Protein AF-A0A183GJ42-F1 (afdb_monomer_lite)

Sequence (230 aa):
MIECEDFDLSPQVYLAIMHSLSIIAIPLNVLAVYCIVYKSTRQMGEYKWYLLCYQLTSTLFDFVYMALTLPVIFFPIPMGYPAAWIAQWLSIGSRISVVLVVPLFASLSATILNLFIYRCHLITPPHHILKLSKHGHIYICVTTVVVFFTGASIGILNIATDQEEAKRWVLESILKNKACATFHKNSASLQGALKKVWKEIEEDPLRAAVDAFPERLKACIRVKGGHFEN

Secondary structure (DSSP, 8-state):
--------SS-HHHHHHHHHHHHHHHHHHHHHHHHHHHS--GGGTTHHHHHHHHHHHHHHHHHIIIIII-B---SSS----B--GGGGTS---HHHHHHHHHHHHHHHHHHHHHHHHHHHHHHS-TTSTT---TTHHHHHHHHHHHHHHHHHHHHHHHHHHHHHHHHHHHHHHHHHHHHHHS--SSHHHHHHHHHHHHHHHHHSHHHHHHHHHHHHHHHHHHHHTT----

InterPro domains:
  IPR019422 7TM GPCR, serpentine receptor class h (Srh) [PF10318] (10-174)
  IPR036397 Ribonuclease H superfamily [G3DSA:3.30.420.10] (170-229)

Radius of gyration: 25.97 Å; chains: 1; bounding box: 61×40×76 Å

Organism: Heligmosomoides polygyrus (NCBI:txid6339)

Structure (mmCIF, N/CA/C/O backbone):
data_AF-A0A183GJ42-F1
#
_entry.id   AF-A0A183GJ42-F1
#
loop_
_atom_site.group_PDB
_atom_site.id
_atom_site.type_symbol
_atom_site.label_atom_id
_atom_site.label_alt_id
_atom_site.label_comp_id
_atom_site.label_asym_id
_atom_site.label_entity_id
_atom_site.label_seq_id
_atom_site.pdbx_PDB_ins_code
_atom_site.Cartn_x
_atom_site.Cartn_y
_atom_site.Cartn_z
_atom_site.occupancy
_atom_site.B_iso_or_equiv
_atom_site.auth_seq_id
_atom_site.auth_comp_id
_atom_site.auth_asym_id
_atom_site.auth_atom_id
_atom_site.pdbx_PDB_model_num
ATOM 1 N N . MET A 1 1 ? 41.738 -3.641 0.080 1.00 35.50 1 MET A N 1
ATOM 2 C CA . MET A 1 1 ? 40.993 -4.485 -0.871 1.00 35.50 1 MET A CA 1
ATOM 3 C C . MET A 1 1 ? 39.604 -4.616 -0.284 1.00 35.50 1 MET A C 1
ATOM 5 O O . MET A 1 1 ? 39.467 -5.259 0.744 1.00 35.50 1 MET A O 1
ATOM 9 N N . ILE A 1 2 ? 38.645 -3.851 -0.800 1.00 36.34 2 ILE A N 1
ATOM 10 C CA . ILE A 1 2 ? 37.242 -3.998 -0.405 1.00 36.34 2 ILE A CA 1
ATOM 11 C C . ILE A 1 2 ? 36.773 -5.226 -1.180 1.00 36.34 2 ILE A C 1
ATOM 13 O O . ILE A 1 2 ? 36.866 -5.218 -2.406 1.00 36.34 2 ILE A O 1
ATOM 17 N N . GLU A 1 3 ? 36.409 -6.303 -0.488 1.00 34.50 3 GLU A N 1
ATOM 18 C CA . GLU A 1 3 ? 35.769 -7.449 -1.133 1.00 34.50 3 GLU A CA 1
ATOM 19 C C . GLU A 1 3 ? 34.505 -6.939 -1.827 1.00 34.50 3 GLU A C 1
ATOM 21 O O . GLU A 1 3 ? 33.592 -6.425 -1.183 1.00 34.50 3 GLU A O 1
ATOM 26 N N . CYS A 1 4 ? 34.481 -7.011 -3.159 1.00 43.12 4 CYS A N 1
ATOM 27 C CA . CYS A 1 4 ? 33.240 -6.881 -3.902 1.00 43.12 4 CYS A CA 1
ATOM 28 C C . CYS A 1 4 ? 32.438 -8.147 -3.619 1.00 43.12 4 CYS A C 1
ATOM 30 O O . CYS A 1 4 ? 32.661 -9.176 -4.250 1.00 43.12 4 CYS A O 1
ATOM 32 N N . GLU A 1 5 ? 31.561 -8.072 -2.625 1.00 48.94 5 GLU A N 1
ATOM 33 C CA . GLU A 1 5 ? 30.531 -9.075 -2.393 1.00 48.94 5 GLU A CA 1
ATOM 34 C C . GLU A 1 5 ? 29.695 -9.162 -3.680 1.00 48.94 5 GLU A C 1
ATOM 36 O O . GLU A 1 5 ? 29.156 -8.152 -4.147 1.00 48.94 5 GLU A O 1
ATOM 41 N N . ASP A 1 6 ? 29.690 -10.331 -4.328 1.00 50.62 6 ASP A N 1
ATOM 42 C CA . ASP A 1 6 ? 28.950 -10.541 -5.570 1.00 50.62 6 ASP A CA 1
ATOM 43 C C . ASP A 1 6 ? 27.484 -10.150 -5.344 1.00 50.62 6 ASP A C 1
ATOM 45 O O . ASP A 1 6 ? 26.828 -10.629 -4.420 1.00 50.62 6 ASP A O 1
ATOM 49 N N . PHE A 1 7 ? 26.978 -9.239 -6.180 1.00 50.97 7 PHE A N 1
ATOM 50 C CA . PHE A 1 7 ? 25.607 -8.748 -6.095 1.00 50.97 7 PHE A CA 1
ATOM 51 C C . PHE A 1 7 ? 24.641 -9.893 -6.411 1.00 50.97 7 PHE A C 1
ATOM 53 O O . PHE A 1 7 ? 24.357 -10.185 -7.577 1.00 50.97 7 PHE A O 1
ATOM 60 N N . ASP A 1 8 ? 24.176 -10.571 -5.363 1.00 54.69 8 ASP A N 1
ATOM 61 C CA . ASP A 1 8 ? 23.252 -11.689 -5.473 1.00 54.69 8 ASP A CA 1
ATOM 62 C C . ASP A 1 8 ? 21.882 -11.164 -5.923 1.00 54.69 8 ASP A C 1
ATOM 64 O O . ASP A 1 8 ? 21.095 -10.606 -5.155 1.00 54.69 8 ASP A O 1
ATOM 68 N N . LEU A 1 9 ? 21.620 -11.308 -7.222 1.00 54.72 9 LEU A N 1
ATOM 69 C CA . LEU A 1 9 ? 20.395 -10.866 -7.891 1.00 54.72 9 LEU A CA 1
ATOM 70 C C . LEU A 1 9 ? 19.149 -11.608 -7.359 1.00 54.72 9 LEU A C 1
ATOM 72 O O . LEU A 1 9 ? 18.013 -11.164 -7.558 1.00 54.72 9 LEU A O 1
ATOM 76 N N . SER A 1 10 ? 19.365 -12.729 -6.665 1.00 60.69 10 SER A N 1
ATOM 77 C CA . SER A 1 10 ? 18.347 -13.590 -6.072 1.00 60.69 10 SER A CA 1
ATOM 78 C C . SER A 1 10 ? 18.766 -14.020 -4.661 1.00 60.69 10 SER A C 1
ATOM 80 O O . SER A 1 10 ? 19.168 -15.170 -4.485 1.00 60.69 10 SER A O 1
ATOM 82 N N . PRO A 1 11 ? 18.652 -13.149 -3.639 1.00 69.75 11 PRO A N 1
ATOM 83 C CA . PRO A 1 11 ? 19.071 -13.487 -2.284 1.00 69.75 11 PRO A CA 1
ATOM 84 C C . PRO A 1 11 ? 18.166 -14.593 -1.722 1.00 69.75 11 PRO A C 1
ATOM 86 O O . PRO A 1 11 ? 17.096 -14.337 -1.160 1.00 69.75 11 PRO A O 1
ATOM 89 N N . GLN A 1 12 ? 18.581 -15.851 -1.899 1.00 72.56 12 GLN A N 1
ATOM 90 C CA . GLN A 1 12 ? 17.753 -17.033 -1.625 1.00 72.56 12 GLN A CA 1
ATOM 91 C C . GLN A 1 12 ? 17.333 -17.096 -0.156 1.00 72.56 12 GLN A C 1
ATOM 93 O O . GLN A 1 12 ? 16.197 -17.448 0.156 1.00 72.56 12 GLN A O 1
ATOM 98 N N . VAL A 1 13 ? 18.229 -16.690 0.745 1.00 78.00 13 VAL A N 1
ATOM 99 C CA . VAL A 1 13 ? 17.971 -16.626 2.188 1.00 78.00 13 VAL A CA 1
ATOM 100 C C . VAL A 1 13 ? 16.886 -15.595 2.508 1.00 78.00 13 VAL A C 1
ATOM 102 O O . VAL A 1 13 ? 15.963 -15.893 3.262 1.00 78.00 13 VAL A O 1
ATOM 105 N N . TYR A 1 14 ? 16.949 -14.404 1.906 1.00 76.50 14 TYR A N 1
ATOM 106 C CA . TYR A 1 14 ? 15.948 -13.353 2.107 1.00 76.50 14 TYR A CA 1
ATOM 107 C C . TYR A 1 14 ? 14.568 -13.797 1.617 1.00 76.50 14 TYR A C 1
ATOM 109 O O . TYR A 1 14 ? 13.582 -13.687 2.348 1.00 76.50 14 TYR A O 1
ATOM 117 N N . LEU A 1 15 ? 14.510 -14.354 0.405 1.00 75.25 15 LEU A N 1
ATOM 118 C CA . LEU A 1 15 ? 13.271 -14.868 -0.176 1.00 75.25 15 LEU A CA 1
ATOM 119 C C . LEU A 1 15 ? 12.689 -15.990 0.693 1.00 75.25 15 LEU A C 1
ATOM 121 O O . LEU A 1 15 ? 11.509 -15.949 1.038 1.00 75.25 15 LEU A O 1
ATOM 125 N N . ALA A 1 16 ? 13.513 -16.949 1.123 1.00 80.69 16 ALA A N 1
ATOM 126 C CA . ALA A 1 16 ? 13.078 -18.046 1.985 1.00 80.69 16 ALA A CA 1
ATOM 127 C C . ALA A 1 16 ? 12.503 -17.552 3.323 1.00 80.69 16 ALA A C 1
ATOM 129 O O . ALA A 1 16 ? 11.452 -18.034 3.757 1.00 80.69 16 ALA A O 1
ATOM 130 N N . ILE A 1 17 ? 13.147 -16.568 3.961 1.00 81.69 17 ILE A N 1
ATOM 131 C CA . ILE A 1 17 ? 12.665 -15.967 5.213 1.00 81.69 17 ILE A CA 1
ATOM 132 C C . ILE A 1 17 ? 11.329 -15.255 4.988 1.00 81.69 17 ILE A C 1
ATOM 134 O O . ILE A 1 17 ? 10.371 -15.518 5.716 1.00 81.69 17 ILE A O 1
ATOM 138 N N . MET A 1 18 ? 11.231 -14.399 3.968 1.00 79.06 18 MET A N 1
ATOM 139 C CA . MET A 1 18 ? 10.005 -13.647 3.683 1.00 79.06 18 MET A CA 1
ATOM 140 C C . MET A 1 18 ? 8.827 -14.563 3.336 1.00 79.06 18 MET A C 1
ATOM 142 O O . MET A 1 18 ? 7.718 -14.367 3.838 1.00 79.06 18 MET A O 1
ATOM 146 N N . HIS A 1 19 ? 9.060 -15.618 2.552 1.00 78.06 19 HIS A N 1
ATOM 147 C CA . HIS A 1 19 ? 8.033 -16.617 2.256 1.00 78.06 19 HIS A CA 1
ATOM 148 C C . HIS A 1 19 ? 7.592 -17.383 3.508 1.00 78.06 19 HIS A C 1
ATOM 150 O O . HIS A 1 19 ? 6.393 -17.561 3.726 1.00 78.06 19 HIS A O 1
ATOM 156 N N . SER A 1 20 ? 8.534 -17.784 4.363 1.00 84.00 20 SER A N 1
ATOM 157 C CA . SER A 1 20 ? 8.225 -18.487 5.615 1.00 84.00 20 SER A CA 1
ATOM 158 C C . SER A 1 20 ? 7.385 -17.619 6.556 1.00 84.00 20 SER A C 1
ATOM 160 O O . SER A 1 20 ? 6.380 -18.079 7.102 1.00 84.00 20 SER A O 1
ATOM 162 N N . LEU A 1 21 ? 7.753 -16.342 6.697 1.00 82.38 21 LEU A N 1
ATOM 163 C CA . LEU A 1 21 ? 7.002 -15.367 7.489 1.00 82.38 21 LEU A CA 1
ATOM 164 C C . LEU A 1 21 ? 5.592 -15.152 6.934 1.00 82.38 21 LEU A C 1
ATOM 166 O O . LEU A 1 21 ? 4.639 -15.112 7.709 1.00 82.38 21 LEU A O 1
ATOM 170 N N . SER A 1 22 ? 5.437 -15.081 5.611 1.00 81.75 22 SER A N 1
ATOM 171 C CA . SER A 1 22 ? 4.127 -14.943 4.968 1.00 81.75 22 SER A CA 1
ATOM 172 C C . SER A 1 22 ? 3.210 -16.142 5.248 1.00 81.75 22 SER A C 1
ATOM 174 O O . SER A 1 22 ? 2.046 -15.947 5.603 1.00 81.75 22 SER A O 1
ATOM 176 N N . ILE A 1 23 ? 3.731 -17.375 5.185 1.00 83.88 23 ILE A N 1
ATOM 177 C CA . ILE A 1 23 ? 2.960 -18.593 5.496 1.00 83.88 23 ILE A CA 1
ATOM 178 C C . ILE A 1 23 ? 2.481 -18.586 6.953 1.00 83.88 23 ILE A C 1
ATOM 180 O O . ILE A 1 23 ? 1.330 -18.926 7.220 1.00 83.88 23 ILE A O 1
ATOM 184 N N . ILE A 1 24 ? 3.338 -18.172 7.891 1.00 88.06 24 ILE A N 1
ATOM 185 C CA . ILE A 1 24 ? 3.003 -18.091 9.324 1.00 88.06 24 ILE A CA 1
ATOM 186 C C . ILE A 1 24 ? 2.033 -16.935 9.612 1.00 88.06 24 ILE A C 1
ATOM 188 O O . ILE A 1 24 ? 1.174 -17.050 10.488 1.00 88.06 24 ILE A O 1
ATOM 192 N N . ALA A 1 25 ? 2.128 -15.830 8.872 1.00 85.81 25 ALA A N 1
ATOM 193 C CA . ALA A 1 25 ? 1.269 -14.668 9.066 1.00 85.81 25 ALA A CA 1
ATOM 194 C C . ALA A 1 25 ? -0.207 -14.976 8.776 1.00 85.81 25 ALA A C 1
ATOM 196 O O . ALA A 1 25 ? -1.075 -14.470 9.482 1.00 85.81 25 ALA A O 1
ATOM 197 N N . ILE A 1 26 ? -0.514 -15.834 7.796 1.00 85.88 26 ILE A N 1
ATOM 198 C CA . ILE A 1 26 ? -1.894 -16.189 7.417 1.00 85.88 26 ILE A CA 1
ATOM 199 C C . ILE A 1 26 ? -2.716 -16.731 8.605 1.00 85.88 26 ILE A C 1
ATOM 201 O O . ILE A 1 26 ? -3.739 -16.121 8.931 1.00 85.88 26 ILE A O 1
ATOM 205 N N . PRO A 1 27 ? -2.325 -17.826 9.289 1.00 90.19 27 PRO A N 1
ATOM 206 C CA . PRO A 1 27 ? -3.100 -18.353 10.410 1.00 90.19 27 PRO A CA 1
ATOM 207 C C . PRO A 1 27 ? -3.175 -17.370 11.583 1.00 90.19 27 PRO A C 1
ATOM 209 O O . PRO A 1 27 ? -4.223 -17.281 12.223 1.00 90.19 27 PRO A O 1
ATOM 212 N N . LEU A 1 28 ? -2.116 -16.593 11.844 1.00 90.12 28 LEU A N 1
ATOM 213 C CA . LEU A 1 28 ? -2.120 -15.569 12.894 1.00 90.12 28 LEU A CA 1
ATOM 214 C C . LEU A 1 28 ? -3.118 -14.447 12.591 1.00 90.12 28 LEU A C 1
ATOM 216 O O . LEU A 1 28 ? -3.894 -14.054 13.461 1.00 90.12 28 LEU A O 1
ATOM 220 N N . ASN A 1 29 ? -3.143 -13.979 11.348 1.00 90.62 29 ASN A N 1
ATOM 221 C CA . ASN A 1 29 ? -4.048 -12.943 10.875 1.00 90.62 29 ASN A CA 1
ATOM 222 C C . ASN A 1 29 ? -5.511 -13.406 10.900 1.00 90.62 29 ASN A C 1
ATOM 224 O O . ASN A 1 29 ? -6.383 -12.667 11.361 1.00 90.62 29 ASN A O 1
ATOM 228 N N . VAL A 1 30 ? -5.782 -14.651 10.495 1.00 90.25 30 VAL A N 1
ATOM 229 C CA . VAL A 1 30 ? -7.119 -15.258 10.604 1.00 90.25 30 VAL A CA 1
ATOM 230 C C . VAL A 1 30 ? -7.541 -15.396 12.068 1.00 90.25 30 VAL A C 1
ATOM 232 O O . VAL A 1 30 ? -8.669 -15.044 12.417 1.00 90.25 30 VAL A O 1
ATOM 235 N N . LEU A 1 31 ? -6.639 -15.846 12.946 1.00 91.75 31 LEU A N 1
ATOM 236 C CA . LEU A 1 31 ? -6.904 -15.955 14.380 1.00 91.75 31 LEU A CA 1
ATOM 237 C C . LEU A 1 31 ? -7.171 -14.585 15.013 1.00 91.75 31 LEU A C 1
ATOM 239 O O . LEU A 1 31 ? -8.072 -14.472 15.844 1.00 91.75 31 LEU A O 1
ATOM 243 N N . ALA A 1 32 ? -6.450 -13.539 14.604 1.00 89.81 32 ALA A N 1
ATOM 244 C CA . ALA A 1 32 ? -6.676 -12.174 15.068 1.00 89.81 32 ALA A CA 1
ATOM 245 C C . ALA A 1 32 ? -8.075 -11.678 14.674 1.00 89.81 32 ALA A C 1
ATOM 247 O O . ALA A 1 32 ? -8.828 -11.219 15.535 1.00 89.81 32 ALA A O 1
ATOM 248 N N . VAL A 1 33 ? -8.467 -11.847 13.406 1.00 90.94 33 VAL A N 1
ATOM 249 C CA . VAL A 1 33 ? -9.816 -11.495 12.930 1.00 90.94 33 VAL A CA 1
ATOM 250 C C . VAL A 1 33 ? -10.885 -12.291 13.684 1.00 90.94 33 VAL A C 1
ATOM 252 O O . VAL A 1 33 ? -11.855 -11.709 14.171 1.00 90.94 33 VAL A O 1
ATOM 255 N N . TYR A 1 34 ? -10.687 -13.599 13.863 1.00 90.81 34 TYR A N 1
ATOM 256 C CA . TYR A 1 34 ? -11.592 -14.449 14.638 1.00 90.81 34 TYR A CA 1
ATOM 257 C C . TYR A 1 34 ? -11.742 -13.963 16.088 1.00 90.81 34 TYR A C 1
ATOM 259 O O . TYR A 1 34 ? -12.862 -13.815 16.583 1.00 90.81 34 TYR A O 1
ATOM 267 N N . CYS A 1 35 ? -10.632 -13.649 16.762 1.00 88.94 35 CYS A N 1
ATOM 268 C CA . CYS A 1 35 ? -10.646 -13.119 18.125 1.00 88.94 35 CYS A CA 1
ATOM 269 C C . CYS A 1 35 ? -11.405 -11.788 18.213 1.00 88.94 35 CYS A C 1
ATOM 271 O O . CYS A 1 35 ? -12.181 -11.591 19.149 1.00 88.94 35 CYS A O 1
ATOM 273 N N . ILE A 1 36 ? -11.219 -10.892 17.239 1.00 89.62 36 ILE A N 1
ATOM 274 C CA . ILE A 1 36 ? -11.891 -9.586 17.208 1.00 89.62 36 ILE A CA 1
ATOM 275 C C . ILE A 1 36 ? -13.399 -9.740 16.970 1.00 89.62 36 ILE A C 1
ATOM 277 O O . ILE A 1 36 ? -14.186 -9.040 17.603 1.00 89.62 36 ILE A O 1
ATOM 281 N N . VAL A 1 37 ? -13.828 -10.646 16.091 1.00 87.31 37 VAL A N 1
ATOM 282 C CA . VAL A 1 37 ? -15.257 -10.803 15.772 1.00 87.31 37 VAL A CA 1
ATOM 283 C C . VAL A 1 37 ? -16.002 -11.561 16.872 1.00 87.31 37 VAL A C 1
ATOM 285 O O . VAL A 1 37 ? -17.059 -11.112 17.313 1.00 87.31 37 VAL A O 1
ATOM 288 N N . TYR A 1 38 ? -15.455 -12.686 17.336 1.00 84.44 38 TYR A N 1
ATOM 289 C CA . TYR A 1 38 ? -16.187 -13.624 18.194 1.00 84.44 38 TYR A CA 1
ATOM 290 C C . TYR A 1 38 ? -15.874 -13.488 19.686 1.00 84.44 38 TYR A C 1
ATOM 292 O O . TYR A 1 38 ? -16.731 -13.785 20.515 1.00 84.44 38 TYR A O 1
ATOM 300 N N . LYS A 1 39 ? -14.665 -13.041 20.053 1.00 86.19 39 LYS A N 1
ATOM 301 C CA . LYS A 1 39 ? -14.222 -12.959 21.458 1.00 86.19 39 LYS A CA 1
ATOM 302 C C . LYS A 1 39 ? -14.179 -11.526 22.002 1.00 86.19 39 LYS A C 1
ATOM 304 O O . LYS A 1 39 ? -13.940 -11.335 23.194 1.00 86.19 39 LYS A O 1
ATOM 309 N N . SER A 1 40 ? -14.417 -10.517 21.161 1.00 81.06 40 SER A N 1
ATOM 310 C CA . SER A 1 40 ? -14.395 -9.115 21.585 1.00 81.06 40 SER A CA 1
ATOM 311 C C . SER A 1 40 ? -15.489 -8.818 22.610 1.00 81.06 40 SER A C 1
ATOM 313 O O . SER A 1 40 ? -16.665 -9.138 22.428 1.00 81.06 40 SER A O 1
ATOM 315 N N . THR A 1 41 ? -15.083 -8.221 23.730 1.00 74.00 41 THR A N 1
ATOM 316 C CA . THR A 1 41 ? -15.963 -7.940 24.861 1.00 74.00 41 THR A CA 1
ATOM 317 C C . THR A 1 41 ? -16.934 -6.805 24.542 1.00 74.00 41 THR A C 1
ATOM 319 O O . THR A 1 41 ? -16.616 -5.837 23.851 1.00 74.00 41 THR A O 1
ATOM 322 N N . ARG A 1 42 ? -18.137 -6.875 25.124 1.00 59.94 42 ARG A N 1
ATOM 323 C CA . ARG A 1 42 ? -19.199 -5.865 24.960 1.00 59.94 42 ARG A CA 1
ATOM 324 C C . ARG A 1 42 ? -18.777 -4.449 25.403 1.00 59.94 42 ARG A C 1
ATOM 326 O O . ARG A 1 42 ? -19.361 -3.478 24.937 1.00 59.94 42 ARG A O 1
ATOM 333 N N . GLN A 1 43 ? -17.743 -4.327 26.243 1.00 66.94 43 GLN A N 1
ATOM 334 C CA . GLN A 1 43 ? -17.147 -3.049 26.654 1.00 66.94 43 GLN A CA 1
ATOM 335 C C . GLN A 1 43 ? -16.430 -2.297 25.521 1.00 66.94 43 GLN A C 1
ATOM 337 O O . GLN A 1 43 ? -16.275 -1.084 25.627 1.00 66.94 43 GLN A O 1
ATOM 342 N N . MET A 1 44 ? -16.018 -2.965 24.435 1.00 68.50 44 MET A N 1
ATOM 343 C CA . MET A 1 44 ? -15.345 -2.286 23.320 1.00 68.50 44 MET A CA 1
ATOM 344 C C . MET A 1 44 ? -16.286 -1.474 22.415 1.00 68.50 44 MET A C 1
ATOM 346 O O . MET A 1 44 ? -15.790 -0.681 21.624 1.00 68.50 44 MET A O 1
ATOM 350 N N . GLY A 1 45 ? -17.615 -1.605 22.523 1.00 80.25 45 GLY A N 1
ATOM 351 C CA . GLY A 1 45 ? -18.567 -0.748 21.795 1.00 80.25 45 GLY A CA 1
ATOM 352 C C . GLY A 1 45 ? -18.243 -0.584 20.300 1.00 80.25 45 GLY A C 1
ATOM 353 O O . GLY A 1 45 ? -18.071 -1.578 19.594 1.00 80.25 45 GLY A O 1
ATOM 354 N N . GLU A 1 46 ? -18.127 0.667 19.839 1.00 80.62 46 GLU A N 1
ATOM 355 C CA . GLU A 1 46 ? -17.766 1.032 18.456 1.00 80.62 46 GLU A CA 1
ATOM 356 C C . GLU A 1 46 ? -16.264 0.847 18.138 1.00 80.62 46 GLU A C 1
ATOM 358 O O . GLU A 1 46 ? -15.894 0.681 16.977 1.00 80.62 46 GLU A O 1
ATOM 363 N N . TYR A 1 47 ? -15.381 0.797 19.145 1.00 84.00 47 TYR A N 1
ATOM 364 C CA . TYR A 1 47 ? -13.927 0.626 18.962 1.00 84.00 47 TYR A CA 1
ATOM 365 C C . TYR A 1 47 ? -13.569 -0.676 18.237 1.00 84.00 47 TYR A C 1
ATOM 367 O O . TYR A 1 47 ? -12.602 -0.725 17.476 1.00 84.00 47 TYR A O 1
ATOM 375 N N . LYS A 1 48 ? -14.355 -1.741 18.447 1.00 87.31 48 LYS A N 1
ATOM 376 C CA . LYS A 1 48 ? -14.108 -3.049 17.820 1.00 87.31 48 LYS A CA 1
ATOM 377 C C . LYS A 1 48 ? -14.153 -2.979 16.291 1.00 87.31 48 LYS A C 1
ATOM 379 O O . LYS A 1 48 ? -13.414 -3.709 15.642 1.00 87.31 48 LYS A O 1
ATOM 384 N N . TRP A 1 49 ? -14.981 -2.098 15.724 1.00 87.00 49 TRP A N 1
ATOM 385 C CA . TRP A 1 49 ? -15.097 -1.927 14.276 1.00 87.00 49 TRP A CA 1
ATOM 386 C C . TRP A 1 49 ? -13.870 -1.223 13.706 1.00 87.00 49 TRP A C 1
ATOM 388 O O . TRP A 1 49 ? -13.348 -1.654 12.685 1.00 87.00 49 TRP A O 1
ATOM 398 N N . TYR A 1 50 ? -13.336 -0.222 14.411 1.00 88.81 50 TYR A N 1
ATOM 399 C CA . TYR A 1 50 ? -12.060 0.405 14.056 1.00 88.81 50 TYR A CA 1
ATOM 400 C C . TYR A 1 50 ? -10.897 -0.589 14.122 1.00 88.81 50 TYR A C 1
ATOM 402 O O . TYR A 1 50 ? -10.073 -0.634 13.209 1.00 88.81 50 TYR A O 1
ATOM 410 N N . LEU A 1 51 ? -10.862 -1.422 15.166 1.00 90.38 51 LEU A N 1
ATOM 411 C CA . LEU A 1 51 ? -9.853 -2.469 15.319 1.00 90.38 51 LEU A CA 1
ATOM 412 C C . LEU A 1 51 ? -9.960 -3.539 14.220 1.00 90.38 51 LEU A C 1
ATOM 414 O O . LEU A 1 51 ? -8.942 -3.978 13.692 1.00 90.38 51 LEU A O 1
ATOM 418 N N . LEU A 1 52 ? -11.183 -3.925 13.843 1.00 91.44 52 LEU A N 1
ATOM 419 C CA . LEU A 1 52 ? -11.433 -4.868 12.755 1.00 91.44 52 LEU A CA 1
ATOM 420 C C . LEU A 1 52 ? -11.023 -4.285 11.397 1.00 91.44 52 LEU A C 1
ATOM 422 O O . LEU A 1 52 ? -10.340 -4.965 10.639 1.00 91.44 52 LEU A O 1
ATOM 426 N N . CYS A 1 53 ? -11.388 -3.034 11.099 1.00 90.88 53 CYS A N 1
ATOM 427 C CA . CYS A 1 53 ? -10.988 -2.353 9.865 1.00 90.88 53 CYS A CA 1
ATOM 428 C C . CYS A 1 53 ? -9.465 -2.240 9.743 1.00 90.88 53 CYS A C 1
ATOM 430 O O . CYS A 1 53 ? -8.923 -2.500 8.670 1.00 90.88 53 CYS A O 1
ATOM 432 N N . TYR A 1 54 ? -8.775 -1.899 10.837 1.00 93.44 54 TYR A N 1
ATOM 433 C CA . TYR A 1 54 ? -7.314 -1.921 10.892 1.00 93.44 54 TYR A CA 1
ATOM 434 C C . TYR A 1 54 ? -6.769 -3.319 10.586 1.00 93.44 54 TYR A C 1
ATOM 436 O O . TYR A 1 54 ? -5.941 -3.459 9.688 1.00 93.44 54 TYR A O 1
ATOM 444 N N . GLN A 1 55 ? -7.270 -4.355 11.271 1.00 93.94 55 GLN A N 1
ATOM 445 C CA . GLN A 1 55 ? -6.790 -5.720 11.070 1.00 93.94 55 GLN A CA 1
ATOM 446 C C . GLN A 1 55 ? -6.997 -6.158 9.617 1.00 93.94 55 GLN A C 1
ATOM 448 O O . GLN A 1 55 ? -6.045 -6.592 8.985 1.00 93.94 55 GLN A O 1
ATOM 453 N N . LEU A 1 56 ? -8.191 -5.974 9.048 1.00 92.62 56 LEU A N 1
ATOM 454 C CA . LEU A 1 56 ? -8.478 -6.326 7.652 1.00 92.62 56 LEU A CA 1
ATOM 455 C C . LEU A 1 56 ? -7.561 -5.583 6.669 1.00 92.62 56 LEU A C 1
ATOM 457 O O . LEU A 1 56 ? -6.999 -6.202 5.766 1.00 92.62 56 LEU A O 1
ATOM 461 N N . THR A 1 57 ? -7.354 -4.282 6.878 1.00 93.06 57 THR A N 1
ATOM 462 C CA . THR A 1 57 ? -6.467 -3.464 6.035 1.00 93.06 57 THR A CA 1
ATOM 463 C C . THR A 1 57 ? -5.011 -3.925 6.141 1.00 93.06 57 THR A C 1
ATOM 465 O O . THR A 1 57 ? -4.345 -4.064 5.118 1.00 93.06 57 THR A O 1
ATOM 468 N N . SER A 1 58 ? -4.535 -4.246 7.349 1.00 92.12 58 SER A N 1
ATOM 469 C CA . SER A 1 58 ? -3.200 -4.812 7.580 1.00 92.12 58 SER A CA 1
ATOM 470 C C . SER A 1 58 ? -3.038 -6.161 6.889 1.00 92.12 58 SER A C 1
ATOM 472 O O . SER A 1 58 ? -2.066 -6.362 6.173 1.00 92.12 58 SER A O 1
ATOM 474 N N . THR A 1 59 ? -4.019 -7.060 7.018 1.00 91.19 59 THR A N 1
ATOM 475 C CA . THR A 1 59 ? -3.953 -8.377 6.365 1.00 91.19 59 THR A CA 1
ATOM 476 C C . THR A 1 59 ? -3.940 -8.275 4.844 1.00 91.19 59 THR A C 1
ATOM 478 O O . THR A 1 59 ? -3.237 -9.038 4.183 1.00 91.19 59 THR A O 1
ATOM 481 N N . LEU A 1 60 ? -4.690 -7.320 4.283 1.00 90.19 60 LEU A N 1
ATOM 482 C CA . LEU A 1 60 ? -4.713 -7.065 2.848 1.00 90.19 60 LEU A CA 1
ATOM 483 C C . LEU A 1 60 ? -3.376 -6.487 2.373 1.00 90.19 60 LEU A C 1
ATOM 485 O O . LEU A 1 60 ? -2.858 -6.925 1.347 1.00 90.19 60 LEU A O 1
ATOM 489 N N . PHE A 1 61 ? -2.809 -5.538 3.122 1.00 90.31 61 PHE A N 1
ATOM 490 C CA . PHE A 1 61 ? -1.490 -4.986 2.836 1.00 90.31 61 PHE A CA 1
ATOM 491 C C . PHE A 1 61 ? -0.414 -6.075 2.875 1.00 90.31 61 PHE A C 1
ATOM 493 O O . PHE A 1 61 ? 0.309 -6.226 1.895 1.00 90.31 61 PHE A O 1
ATOM 500 N N . ASP A 1 62 ? -0.360 -6.882 3.937 1.00 86.62 62 ASP A N 1
ATOM 501 C CA . ASP A 1 62 ? 0.611 -7.973 4.075 1.00 86.62 62 ASP A CA 1
ATOM 502 C C . ASP A 1 62 ? 0.491 -8.978 2.925 1.00 86.62 62 ASP A C 1
ATOM 504 O O . ASP A 1 62 ? 1.499 -9.386 2.347 1.00 86.62 62 ASP A O 1
ATOM 508 N N . PHE A 1 63 ? -0.739 -9.337 2.538 1.00 83.25 63 PHE A N 1
ATOM 509 C CA . PHE A 1 63 ? -0.984 -10.224 1.404 1.00 83.25 63 PHE A CA 1
ATOM 510 C C . PHE A 1 63 ? -0.477 -9.623 0.088 1.00 83.25 63 PHE A C 1
ATOM 512 O O . PHE A 1 63 ? 0.275 -10.271 -0.634 1.00 83.25 63 PHE A O 1
ATOM 519 N N . VAL A 1 64 ? -0.829 -8.377 -0.234 1.00 83.12 64 VAL A N 1
ATOM 520 C CA . VAL A 1 64 ? -0.392 -7.737 -1.488 1.00 83.12 64 VAL A CA 1
ATOM 521 C C . VAL A 1 64 ? 1.121 -7.492 -1.497 1.00 83.12 64 VAL A C 1
ATOM 523 O O . VAL A 1 64 ? 1.784 -7.667 -2.524 1.00 83.12 64 VAL A O 1
ATOM 526 N N . TYR A 1 65 ? 1.695 -7.128 -0.355 1.00 79.88 65 TYR A N 1
ATOM 527 C CA . TYR A 1 65 ? 3.112 -6.819 -0.232 1.00 79.88 65 TYR A CA 1
ATOM 528 C C . TYR A 1 65 ? 3.979 -8.085 -0.294 1.00 79.88 65 TYR A C 1
ATOM 530 O O . TYR A 1 65 ? 4.966 -8.098 -1.026 1.00 79.88 65 TYR A O 1
ATOM 538 N N . MET A 1 66 ? 3.590 -9.173 0.380 1.00 78.00 66 MET A N 1
ATOM 539 C CA . MET A 1 66 ? 4.357 -10.429 0.408 1.00 78.00 66 MET A CA 1
ATOM 540 C C . MET A 1 66 ? 4.018 -11.393 -0.737 1.00 78.00 66 MET A C 1
ATOM 542 O O . MET A 1 66 ? 4.919 -12.038 -1.268 1.00 78.00 66 MET A O 1
ATOM 546 N N . ALA A 1 67 ? 2.747 -11.506 -1.136 1.00 70.94 67 ALA A N 1
ATOM 547 C CA . ALA A 1 67 ? 2.317 -12.493 -2.132 1.00 70.94 67 ALA A CA 1
ATOM 548 C C . ALA A 1 67 ? 2.328 -11.967 -3.573 1.00 70.94 67 ALA A C 1
ATOM 550 O O . ALA A 1 67 ? 2.461 -12.777 -4.488 1.00 70.94 67 ALA A O 1
ATOM 551 N N . LEU A 1 68 ? 2.181 -10.650 -3.790 1.00 69.62 68 LEU A N 1
ATOM 552 C CA . LEU A 1 68 ? 2.104 -10.062 -5.139 1.00 69.62 68 LEU A CA 1
ATOM 553 C C . LEU A 1 68 ? 3.315 -9.204 -5.506 1.00 69.62 68 LEU A C 1
ATOM 555 O O . LEU A 1 68 ? 3.755 -9.248 -6.653 1.00 69.62 68 LEU A O 1
ATOM 559 N N . THR A 1 69 ? 3.851 -8.426 -4.564 1.00 68.88 69 THR A N 1
ATOM 560 C CA . THR A 1 69 ? 4.886 -7.434 -4.895 1.00 68.88 69 THR A CA 1
ATOM 561 C C . THR A 1 69 ? 6.289 -7.852 -4.483 1.00 68.88 69 THR A C 1
ATOM 563 O O . THR A 1 69 ? 7.209 -7.494 -5.202 1.00 68.88 69 THR A O 1
ATOM 566 N N . LEU A 1 70 ? 6.454 -8.571 -3.365 1.00 70.25 70 LEU A N 1
ATOM 567 C CA . LEU A 1 70 ? 7.727 -8.981 -2.747 1.00 70.25 70 LEU A CA 1
ATOM 568 C C . LEU A 1 70 ? 8.925 -8.112 -3.185 1.00 70.25 70 LEU A C 1
ATOM 570 O O . LEU A 1 70 ? 9.794 -8.590 -3.919 1.00 70.25 70 LEU A O 1
ATOM 574 N N . PRO A 1 71 ? 8.934 -6.812 -2.832 1.00 65.75 71 PRO A N 1
ATOM 575 C CA . PRO A 1 71 ? 9.918 -5.895 -3.378 1.00 65.75 71 PRO A CA 1
ATOM 576 C C . PRO A 1 71 ? 11.269 -6.154 -2.715 1.00 65.75 71 PRO A C 1
ATOM 578 O O . PRO A 1 71 ? 11.470 -5.851 -1.539 1.00 65.75 71 PRO A O 1
ATOM 581 N N . VAL A 1 72 ? 12.212 -6.697 -3.479 1.00 63.06 72 VAL A N 1
ATOM 582 C CA . VAL A 1 72 ? 13.617 -6.753 -3.065 1.00 63.06 72 VAL A CA 1
ATOM 583 C C . VAL A 1 72 ? 14.197 -5.355 -3.252 1.00 63.06 72 VAL A C 1
ATOM 585 O O . VAL A 1 72 ? 14.390 -4.916 -4.380 1.00 63.06 72 VAL A O 1
ATOM 588 N N . ILE A 1 73 ? 14.405 -4.620 -2.159 1.00 62.25 73 ILE A N 1
ATOM 589 C CA . ILE A 1 73 ? 14.983 -3.274 -2.211 1.00 62.25 73 ILE A CA 1
ATOM 590 C C . ILE A 1 73 ? 16.500 -3.415 -2.296 1.00 62.25 73 ILE A C 1
ATOM 592 O O . ILE A 1 73 ? 17.145 -3.792 -1.318 1.00 62.25 73 ILE A O 1
ATOM 596 N N . PHE A 1 74 ? 17.072 -3.079 -3.447 1.00 57.16 74 PHE A N 1
ATOM 597 C CA . PHE A 1 74 ? 18.515 -2.912 -3.563 1.00 57.16 74 PHE A CA 1
ATOM 598 C C . PHE A 1 74 ? 18.909 -1.526 -3.029 1.00 57.16 74 PHE A C 1
ATOM 600 O O . PHE A 1 74 ? 18.265 -0.526 -3.320 1.00 57.16 74 PHE A O 1
ATOM 607 N N . PHE A 1 75 ? 19.942 -1.436 -2.196 1.00 45.88 75 PHE A N 1
ATOM 608 C CA . PHE A 1 75 ? 20.522 -0.148 -1.801 1.00 45.88 75 PHE A CA 1
ATOM 609 C C . PHE A 1 75 ? 21.694 0.152 -2.746 1.00 45.88 75 PHE A C 1
ATOM 611 O O . PHE A 1 75 ? 22.421 -0.786 -3.077 1.00 45.88 75 PHE A O 1
ATOM 618 N N . PRO A 1 76 ? 21.924 1.398 -3.208 1.00 48.94 76 PRO A N 1
ATOM 619 C CA . PRO A 1 76 ? 21.288 2.674 -2.843 1.00 48.94 76 PRO A CA 1
ATOM 620 C C . PRO A 1 76 ? 20.128 3.132 -3.751 1.00 48.94 76 PRO A C 1
ATOM 622 O O . PRO A 1 76 ? 19.567 4.203 -3.525 1.00 48.94 76 PRO A O 1
ATOM 625 N N . ILE A 1 77 ? 19.759 2.362 -4.778 1.00 49.69 77 ILE A N 1
ATOM 626 C CA . ILE A 1 77 ? 18.683 2.716 -5.717 1.00 49.69 77 ILE A CA 1
ATOM 627 C C . ILE A 1 77 ? 17.469 1.844 -5.394 1.00 49.69 77 ILE A C 1
ATOM 629 O O . ILE A 1 77 ? 17.591 0.642 -5.606 1.00 49.69 77 ILE A O 1
ATOM 633 N N . PRO A 1 78 ? 16.306 2.390 -4.969 1.00 51.47 78 PRO A N 1
ATOM 634 C CA . PRO A 1 78 ? 15.097 1.609 -4.697 1.00 51.47 78 PRO A CA 1
ATOM 635 C C . PRO A 1 78 ? 14.516 1.036 -6.002 1.00 51.47 78 PRO A C 1
ATOM 637 O O . PRO A 1 78 ? 13.500 1.483 -6.526 1.00 51.47 78 PRO A O 1
ATOM 640 N N . MET A 1 79 ? 15.204 0.047 -6.555 1.00 52.44 79 MET A N 1
ATOM 641 C CA . MET A 1 79 ? 14.795 -0.779 -7.669 1.00 52.44 79 MET A CA 1
ATOM 642 C C . MET A 1 79 ? 14.307 -2.078 -7.044 1.00 52.44 79 MET A C 1
ATOM 644 O O . MET A 1 79 ? 15.086 -2.794 -6.430 1.00 52.44 79 MET A O 1
ATOM 648 N N . GLY A 1 80 ? 13.010 -2.343 -7.147 1.00 58.22 80 GLY A N 1
ATOM 649 C CA . GLY A 1 80 ? 12.417 -3.616 -6.760 1.00 58.22 80 GLY A CA 1
ATOM 650 C C . GLY A 1 80 ? 11.841 -4.293 -7.988 1.00 58.22 80 GLY A C 1
ATOM 651 O O . GLY A 1 80 ? 11.193 -3.637 -8.807 1.00 58.22 80 GLY A O 1
ATOM 652 N N . TYR A 1 81 ? 12.064 -5.596 -8.123 1.00 57.03 81 TYR A N 1
ATOM 653 C CA . TYR A 1 81 ? 11.307 -6.414 -9.062 1.00 57.03 81 TYR A CA 1
ATOM 654 C C . TYR A 1 81 ? 10.279 -7.247 -8.292 1.00 57.03 81 TYR A C 1
ATOM 656 O O . TYR A 1 81 ? 10.556 -7.656 -7.162 1.00 57.03 81 TYR A O 1
ATOM 664 N N . PRO A 1 82 ? 9.090 -7.490 -8.872 1.00 62.00 82 PRO A N 1
ATOM 665 C CA . PRO A 1 82 ? 8.109 -8.356 -8.249 1.00 62.00 82 PRO A CA 1
ATOM 666 C C . PRO A 1 82 ? 8.587 -9.808 -8.297 1.00 62.00 82 PRO A C 1
ATOM 668 O O . PRO A 1 82 ? 8.476 -10.475 -9.322 1.00 62.00 82 PRO A O 1
ATOM 671 N N . ALA A 1 83 ? 9.125 -10.295 -7.179 1.00 60.03 83 ALA A N 1
ATOM 672 C CA . ALA A 1 83 ? 9.620 -11.666 -7.010 1.00 60.03 83 ALA A CA 1
ATOM 673 C C . ALA A 1 83 ? 8.536 -12.631 -6.484 1.00 60.03 83 ALA A C 1
ATOM 675 O O . ALA A 1 83 ? 8.825 -13.628 -5.827 1.00 60.03 83 ALA A O 1
ATOM 676 N N . ALA A 1 84 ? 7.264 -12.309 -6.706 1.00 62.31 84 ALA A N 1
ATOM 677 C CA . ALA A 1 84 ? 6.148 -13.053 -6.144 1.00 62.31 84 ALA A CA 1
ATOM 678 C C . ALA A 1 84 ? 6.046 -14.491 -6.680 1.00 62.31 84 ALA A C 1
ATOM 680 O O . ALA A 1 84 ? 6.223 -14.735 -7.870 1.00 62.31 84 ALA A O 1
ATOM 681 N N . TRP A 1 85 ? 5.605 -15.423 -5.826 1.00 55.94 85 TRP A N 1
ATOM 682 C CA . TRP A 1 85 ? 5.177 -16.779 -6.219 1.00 55.94 85 TRP A CA 1
ATOM 683 C C . TRP A 1 85 ? 4.178 -16.745 -7.389 1.00 55.94 85 TRP A C 1
ATOM 685 O O . TRP A 1 85 ? 4.239 -17.555 -8.311 1.00 55.94 85 TRP A O 1
ATOM 695 N N . ILE A 1 86 ? 3.249 -15.780 -7.362 1.00 56.00 86 ILE A N 1
ATOM 696 C CA . ILE A 1 86 ? 2.197 -15.614 -8.374 1.00 56.00 86 ILE A CA 1
ATOM 697 C C . ILE A 1 86 ? 2.724 -14.979 -9.674 1.00 56.00 86 ILE A C 1
ATOM 699 O O . ILE A 1 86 ? 2.035 -15.045 -10.691 1.00 56.00 86 ILE A O 1
ATOM 703 N N . ALA A 1 87 ? 3.949 -14.440 -9.704 1.00 54.06 87 ALA A N 1
ATOM 704 C CA . ALA A 1 87 ? 4.506 -13.785 -10.892 1.00 54.06 87 ALA A CA 1
ATOM 705 C C . ALA A 1 87 ? 4.621 -14.724 -12.114 1.00 54.06 87 ALA A C 1
ATOM 707 O O . ALA A 1 87 ? 4.617 -14.256 -13.251 1.00 54.06 87 ALA A O 1
ATOM 708 N N . GLN A 1 88 ? 4.665 -16.046 -11.897 1.00 56.34 88 GLN A N 1
ATOM 709 C CA . GLN A 1 88 ? 4.638 -17.051 -12.970 1.00 56.34 88 GLN A CA 1
ATOM 710 C C . GLN A 1 88 ? 3.257 -17.200 -13.639 1.00 56.34 88 GLN A C 1
ATOM 712 O O . GLN A 1 88 ? 3.182 -17.641 -14.783 1.00 56.34 88 GLN A O 1
ATOM 717 N N . TRP A 1 89 ? 2.172 -16.824 -12.951 1.00 56.41 89 TRP A N 1
ATOM 718 C CA . TRP A 1 89 ? 0.788 -16.921 -13.440 1.00 56.41 89 TRP A CA 1
ATOM 719 C C . TRP A 1 89 ? 0.198 -15.564 -13.837 1.00 56.41 89 TRP A C 1
ATOM 721 O O . TRP A 1 89 ? -0.591 -15.482 -14.776 1.00 56.41 89 TRP A O 1
ATOM 731 N N . LEU A 1 90 ? 0.593 -14.491 -13.149 1.00 58.69 90 LEU A N 1
ATOM 732 C CA . LEU A 1 90 ? 0.275 -13.113 -13.506 1.00 58.69 90 LEU A CA 1
ATOM 733 C C . LEU A 1 90 ? 1.585 -12.344 -13.686 1.00 58.69 90 LEU A C 1
ATOM 735 O O . LEU A 1 90 ? 2.255 -12.019 -12.710 1.00 58.69 90 LEU A O 1
ATOM 739 N N . SER A 1 91 ? 1.925 -11.991 -14.925 1.00 58.06 91 SER A N 1
ATOM 740 C CA . SER A 1 91 ? 3.006 -11.040 -15.198 1.00 58.06 91 SER A CA 1
ATOM 741 C C . SER A 1 91 ? 2.560 -9.634 -14.767 1.00 58.06 91 SER A C 1
ATOM 743 O O . SER A 1 91 ? 2.031 -8.854 -15.561 1.00 58.06 91 SER A O 1
ATOM 745 N N . ILE A 1 92 ? 2.680 -9.329 -13.470 1.00 65.31 92 ILE A N 1
ATOM 746 C CA . ILE A 1 92 ? 2.335 -8.015 -12.915 1.00 65.31 92 ILE A CA 1
ATOM 747 C C . ILE A 1 92 ? 3.456 -7.042 -13.287 1.00 65.31 92 ILE A C 1
ATOM 749 O O . ILE A 1 92 ? 4.590 -7.166 -12.829 1.00 65.31 92 ILE A O 1
ATOM 753 N N . GLY A 1 93 ? 3.139 -6.061 -14.132 1.00 67.06 93 GLY A N 1
ATOM 754 C CA . GLY A 1 93 ? 4.075 -4.995 -14.481 1.00 67.06 93 GLY A CA 1
ATOM 755 C C . GLY A 1 93 ? 4.401 -4.098 -13.280 1.00 67.06 93 GLY A C 1
ATOM 756 O O . GLY A 1 93 ? 3.546 -3.841 -12.436 1.00 67.06 93 GLY A O 1
ATOM 757 N N . SER A 1 94 ? 5.615 -3.543 -13.243 1.00 69.56 94 SER A N 1
ATOM 758 C CA . SER A 1 94 ? 6.105 -2.679 -12.151 1.00 69.56 94 SER A CA 1
ATOM 759 C C . SER A 1 94 ? 5.181 -1.495 -11.830 1.00 69.56 94 SER A C 1
ATOM 761 O O . SER A 1 94 ? 4.967 -1.168 -10.664 1.00 69.56 94 SER A O 1
ATOM 763 N N . ARG A 1 95 ? 4.564 -0.886 -12.853 1.00 72.06 95 ARG A N 1
ATOM 764 C CA . ARG A 1 95 ? 3.575 0.196 -12.683 1.00 72.06 95 ARG A CA 1
ATOM 765 C C . ARG A 1 95 ? 2.348 -0.253 -11.894 1.00 72.06 95 ARG A C 1
ATOM 767 O O . ARG A 1 95 ? 1.861 0.491 -11.052 1.00 72.06 95 ARG A O 1
ATOM 774 N N . ILE A 1 96 ? 1.863 -1.464 -12.158 1.00 77.12 96 ILE A N 1
ATOM 775 C CA . ILE A 1 96 ? 0.678 -2.015 -11.495 1.00 77.12 96 ILE A CA 1
ATOM 776 C C . ILE A 1 96 ? 1.004 -2.301 -10.028 1.00 77.12 96 ILE A C 1
ATOM 778 O O . ILE A 1 96 ? 0.216 -1.947 -9.157 1.00 77.12 96 ILE A O 1
ATOM 782 N N . SER A 1 97 ? 2.190 -2.842 -9.738 1.00 77.88 97 SER A N 1
ATOM 783 C CA . SER A 1 97 ? 2.630 -3.086 -8.360 1.00 77.88 97 SER A CA 1
ATOM 784 C C . SER A 1 97 ? 2.676 -1.804 -7.524 1.00 77.88 97 SER A C 1
ATOM 786 O O . SER A 1 97 ? 2.173 -1.786 -6.403 1.00 77.88 97 SER A O 1
ATOM 788 N N . VAL A 1 98 ? 3.205 -0.703 -8.073 1.00 80.44 98 VAL A N 1
ATOM 789 C CA . VAL A 1 98 ? 3.235 0.598 -7.376 1.00 80.44 98 VAL A CA 1
ATOM 790 C C . VAL A 1 98 ? 1.820 1.133 -7.136 1.00 80.44 98 VAL A C 1
ATOM 792 O O . VAL A 1 98 ? 1.504 1.556 -6.024 1.00 80.44 98 VAL A O 1
ATOM 795 N N . VAL A 1 99 ? 0.945 1.063 -8.143 1.00 84.56 99 VAL A N 1
ATOM 796 C CA . VAL A 1 99 ? -0.459 1.500 -8.029 1.00 84.56 99 VAL A CA 1
ATOM 797 C C . VAL A 1 99 ? -1.246 0.661 -7.019 1.00 84.56 99 VAL A C 1
ATOM 799 O O . VAL A 1 99 ? -2.172 1.177 -6.403 1.00 84.56 99 VAL A O 1
ATOM 802 N N . LEU A 1 100 ? -0.884 -0.605 -6.808 1.00 85.00 100 LEU A N 1
ATOM 803 C CA . LEU A 1 100 ? -1.509 -1.458 -5.795 1.00 85.00 100 LEU A CA 1
ATOM 804 C C . LEU A 1 100 ? -0.975 -1.178 -4.385 1.00 85.00 100 LEU A C 1
ATOM 806 O O . LEU A 1 100 ? -1.759 -1.039 -3.449 1.00 85.00 100 LEU A O 1
ATOM 810 N N . VAL A 1 101 ? 0.345 -1.082 -4.213 1.00 86.75 101 VAL A N 1
ATOM 811 C CA . VAL A 1 101 ? 0.967 -0.974 -2.882 1.00 86.75 101 VAL A CA 1
ATOM 812 C C . VAL A 1 101 ? 0.783 0.411 -2.264 1.00 86.75 101 VAL A C 1
ATOM 814 O O . VAL A 1 101 ? 0.485 0.507 -1.072 1.00 86.75 101 VAL A O 1
ATOM 817 N N . VAL A 1 102 ? 0.927 1.488 -3.044 1.00 88.69 102 VAL A N 1
ATOM 818 C CA . VAL A 1 102 ? 0.904 2.864 -2.512 1.00 88.69 102 VAL A CA 1
ATOM 819 C C . VAL A 1 102 ? -0.436 3.213 -1.836 1.00 88.69 102 VAL A C 1
ATOM 821 O O . VAL A 1 102 ? -0.414 3.688 -0.696 1.00 88.69 102 VAL A O 1
ATOM 824 N N . PRO A 1 103 ? -1.613 2.939 -2.435 1.00 91.06 103 PRO A N 1
ATOM 825 C CA . PRO A 1 103 ? -2.895 3.195 -1.779 1.00 91.06 103 PRO A CA 1
ATOM 826 C C . PRO A 1 103 ? -3.137 2.307 -0.555 1.00 91.06 103 PRO A C 1
ATOM 828 O O . PRO A 1 103 ? -3.736 2.764 0.418 1.00 91.06 103 PRO A O 1
ATOM 831 N N . LEU A 1 104 ? -2.662 1.057 -0.566 1.00 91.69 104 LEU A N 1
ATOM 832 C CA . LEU A 1 104 ? -2.798 0.155 0.583 1.00 91.69 104 LEU A CA 1
ATOM 833 C C . LEU A 1 104 ? -1.956 0.624 1.769 1.00 91.69 104 LEU A C 1
ATOM 835 O O . LEU A 1 104 ? -2.435 0.613 2.900 1.00 91.69 104 LEU A O 1
ATOM 839 N N . PHE A 1 105 ? -0.741 1.110 1.514 1.00 91.00 105 PHE A N 1
ATOM 840 C CA . PHE A 1 105 ? 0.101 1.711 2.545 1.00 91.00 105 PHE A CA 1
ATOM 841 C C . PHE A 1 105 ? -0.537 2.978 3.141 1.00 91.00 105 PHE A C 1
ATOM 843 O O . PHE A 1 105 ? -0.556 3.170 4.363 1.00 91.00 105 PHE A O 1
ATOM 850 N N . ALA A 1 106 ? -1.123 3.825 2.289 1.00 93.44 106 ALA A N 1
ATOM 851 C CA . ALA A 1 106 ? -1.862 5.008 2.724 1.00 93.44 106 ALA A CA 1
ATOM 852 C C . ALA A 1 106 ? -3.102 4.638 3.558 1.00 93.44 106 ALA A C 1
ATOM 854 O O . ALA A 1 106 ? -3.364 5.251 4.594 1.00 93.44 106 ALA A O 1
ATOM 855 N N . SER A 1 107 ? -3.829 3.595 3.150 1.00 92.81 107 SER A N 1
ATOM 856 C CA . SER A 1 107 ? -4.982 3.066 3.881 1.00 92.81 107 SER A CA 1
ATOM 857 C C . SER A 1 107 ? -4.588 2.506 5.252 1.00 92.81 107 SER A C 1
ATOM 859 O O . SER A 1 107 ? -5.212 2.854 6.259 1.00 92.81 107 SER A O 1
ATOM 861 N N . LEU A 1 108 ? -3.508 1.720 5.328 1.00 94.62 108 LEU A N 1
ATOM 862 C CA . LEU A 1 108 ? -2.972 1.204 6.589 1.00 94.62 108 LEU A CA 1
ATOM 863 C C . LEU A 1 108 ? -2.634 2.353 7.548 1.00 94.62 108 LEU A C 1
ATOM 865 O O . LEU A 1 108 ? -3.110 2.376 8.684 1.00 94.62 108 LEU A O 1
ATOM 869 N N . SER A 1 109 ? -1.915 3.363 7.056 1.00 93.25 109 SER A N 1
ATOM 870 C CA . SER A 1 109 ? -1.566 4.562 7.827 1.00 93.25 109 SER A CA 1
ATOM 871 C C . SER A 1 109 ? -2.806 5.306 8.346 1.00 93.25 109 SER A C 1
ATOM 873 O O . SER A 1 109 ? -2.872 5.666 9.524 1.00 93.25 109 SER A O 1
ATOM 875 N N . ALA A 1 110 ? -3.829 5.478 7.502 1.00 94.56 110 ALA A N 1
ATOM 876 C CA . ALA A 1 110 ? -5.082 6.123 7.890 1.00 94.56 110 ALA A CA 1
ATOM 877 C C . ALA A 1 110 ? -5.829 5.338 8.984 1.00 94.56 110 ALA A C 1
ATOM 879 O O . ALA A 1 110 ? -6.325 5.934 9.942 1.00 94.56 110 ALA A O 1
ATOM 880 N N . THR A 1 111 ? -5.891 4.005 8.886 1.00 93.69 111 THR A N 1
ATOM 881 C CA . THR A 1 111 ? -6.553 3.173 9.909 1.00 93.69 111 THR A CA 1
ATOM 882 C C . THR A 1 111 ? -5.828 3.199 11.258 1.00 93.69 111 THR A C 1
ATOM 884 O O . THR A 1 111 ? -6.497 3.261 12.292 1.00 93.69 111 THR A O 1
ATOM 887 N N . ILE A 1 112 ? -4.491 3.245 11.268 1.00 93.50 112 ILE A N 1
ATOM 888 C CA . ILE A 1 112 ? -3.686 3.391 12.494 1.00 93.50 112 ILE A CA 1
ATOM 889 C C . ILE A 1 112 ? -3.983 4.729 13.179 1.00 93.50 112 ILE A C 1
ATOM 891 O O . ILE A 1 112 ? -4.266 4.766 14.380 1.00 93.50 112 ILE A O 1
ATOM 895 N N . LEU A 1 113 ? -3.969 5.828 12.419 1.00 93.38 113 LEU A N 1
ATOM 896 C CA . LEU A 1 113 ? -4.281 7.153 12.960 1.00 93.38 113 LEU A CA 1
ATOM 897 C C . LEU A 1 113 ? -5.711 7.224 13.494 1.00 93.38 113 LEU A C 1
ATOM 899 O O . LEU A 1 113 ? -5.927 7.743 14.588 1.00 93.38 113 LEU A O 1
ATOM 903 N N . ASN A 1 114 ? -6.677 6.646 12.781 1.00 91.00 114 ASN A N 1
ATOM 904 C CA . ASN A 1 114 ? -8.063 6.589 13.242 1.00 91.00 114 ASN A CA 1
ATOM 905 C C . ASN A 1 114 ? -8.200 5.810 14.557 1.00 91.00 114 ASN A C 1
ATOM 907 O O . ASN A 1 114 ? -8.928 6.248 15.449 1.00 91.00 114 ASN A O 1
ATOM 911 N N . LEU A 1 115 ? -7.465 4.705 14.724 1.00 91.38 115 LEU A N 1
ATOM 912 C CA . LEU A 1 115 ? -7.442 3.946 15.976 1.00 91.38 115 LEU A CA 1
ATOM 913 C C . LEU A 1 115 ? -6.892 4.788 17.137 1.00 91.38 115 LEU A C 1
ATOM 915 O O . LEU A 1 115 ? -7.457 4.783 18.235 1.00 91.38 115 LEU A O 1
ATOM 919 N N . PHE A 1 116 ? -5.815 5.536 16.885 1.00 90.44 116 PHE A N 1
ATOM 920 C CA . PHE A 1 116 ? -5.204 6.422 17.873 1.00 90.44 116 PHE A CA 1
ATOM 921 C C . PHE A 1 116 ? -6.146 7.567 18.269 1.00 90.44 116 PHE A C 1
ATOM 923 O O . PHE A 1 116 ? -6.411 7.767 19.454 1.00 90.44 116 PHE A O 1
ATOM 930 N N . ILE A 1 117 ? -6.730 8.258 17.287 1.00 87.56 117 ILE A N 1
ATOM 931 C CA . ILE A 1 117 ? -7.683 9.359 17.498 1.00 87.56 117 ILE A CA 1
ATOM 932 C C . ILE A 1 117 ? -8.906 8.873 18.277 1.00 87.56 117 ILE A C 1
ATOM 934 O O . ILE A 1 117 ? -9.351 9.537 19.217 1.00 87.56 117 ILE A O 1
ATOM 938 N N . TYR A 1 118 ? -9.427 7.695 17.932 1.00 86.62 118 TYR A N 1
ATOM 939 C CA . TYR A 1 118 ? -10.554 7.109 18.643 1.00 86.62 118 TYR A CA 1
ATOM 940 C C . TYR A 1 118 ? -10.194 6.784 20.103 1.00 86.62 118 TYR A C 1
ATOM 942 O O . TYR A 1 118 ? -10.979 7.063 21.012 1.00 86.62 118 TYR A O 1
ATOM 950 N N . ARG A 1 119 ? -8.987 6.264 20.373 1.00 87.25 119 ARG A N 1
ATOM 951 C CA . ARG A 1 119 ? -8.522 6.067 21.756 1.00 87.25 119 ARG A CA 1
ATOM 952 C C . ARG A 1 119 ? -8.374 7.380 22.520 1.00 87.25 119 ARG A C 1
ATOM 954 O O . ARG A 1 119 ? -8.799 7.443 23.672 1.00 87.25 119 ARG A O 1
ATOM 961 N N . CYS A 1 120 ? -7.833 8.426 21.899 1.00 84.06 120 CYS A N 1
ATOM 962 C CA . CYS A 1 120 ? -7.769 9.753 22.513 1.00 84.06 120 CYS A CA 1
ATOM 963 C C . CYS A 1 120 ? -9.171 10.275 22.855 1.00 84.06 120 CYS A C 1
ATOM 965 O O . CYS A 1 120 ? -9.376 10.801 23.949 1.00 84.06 120 CYS A O 1
ATOM 967 N N . HIS A 1 121 ? -10.153 10.074 21.970 1.00 83.56 121 HIS A N 1
ATOM 968 C CA . HIS A 1 121 ? -11.543 10.459 22.217 1.00 83.56 121 HIS A CA 1
ATOM 969 C C . HIS A 1 121 ? -12.146 9.747 23.439 1.00 83.56 121 HIS A C 1
ATOM 971 O O . HIS A 1 121 ? -12.818 10.400 24.235 1.00 83.56 121 HIS A O 1
ATOM 977 N N . LEU A 1 122 ? -11.869 8.450 23.629 1.00 82.44 122 LEU A N 1
ATOM 978 C CA . LEU A 1 122 ? -12.363 7.685 24.783 1.00 82.44 122 LEU A CA 1
ATOM 979 C C . LEU A 1 122 ? -11.743 8.110 26.123 1.00 82.44 122 LEU A C 1
ATOM 981 O O . LEU A 1 122 ? -12.421 8.068 27.146 1.00 82.44 122 LEU A O 1
ATOM 985 N N . ILE A 1 123 ? -10.458 8.476 26.133 1.00 85.81 123 ILE A N 1
ATOM 986 C CA . ILE A 1 123 ? -9.719 8.820 27.363 1.00 85.81 123 ILE A CA 1
ATOM 987 C C . ILE A 1 123 ? -9.972 10.279 27.782 1.00 85.81 123 ILE A C 1
ATOM 989 O O . ILE A 1 123 ? -9.825 10.628 28.953 1.00 85.81 123 ILE A O 1
ATOM 993 N N . THR A 1 124 ? -10.354 11.148 26.841 1.00 82.69 124 THR A N 1
ATOM 994 C CA . THR A 1 124 ? -10.475 12.589 27.094 1.00 82.69 124 THR A CA 1
ATOM 995 C C . THR A 1 124 ? -11.636 12.906 28.054 1.00 82.69 124 THR A C 1
ATOM 997 O O . THR A 1 124 ? -12.790 12.590 27.749 1.00 82.69 124 THR A O 1
ATOM 1000 N N . PRO A 1 125 ? -11.378 13.588 29.188 1.00 77.94 125 PRO A N 1
ATOM 1001 C CA . PRO A 1 125 ? -12.412 13.930 30.157 1.00 77.94 125 PRO A CA 1
ATOM 1002 C C . PRO A 1 125 ? -13.392 14.992 29.619 1.00 77.94 125 PRO A C 1
ATOM 1004 O O . PRO A 1 125 ? -13.044 15.808 28.760 1.00 77.94 125 PRO A O 1
ATOM 1007 N N . PRO A 1 126 ? -14.631 15.037 30.142 1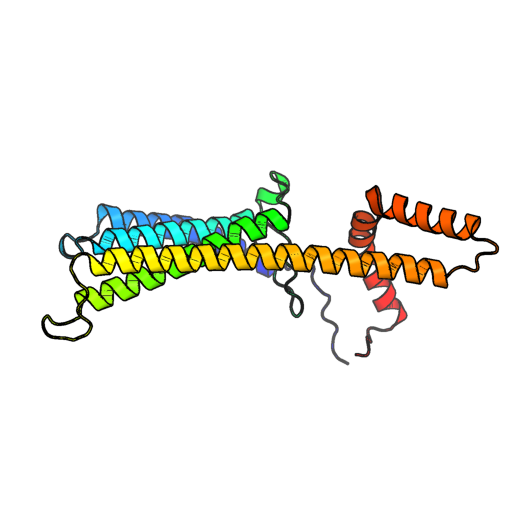.00 72.12 126 PRO A N 1
ATOM 1008 C CA . PRO A 1 126 ? -15.750 15.768 29.540 1.00 72.12 126 PRO A CA 1
ATOM 1009 C C . PRO A 1 126 ? -15.622 17.300 29.481 1.00 72.12 126 PRO A C 1
ATOM 1011 O O . PRO A 1 126 ? -16.441 17.905 28.787 1.00 72.12 126 PRO A O 1
ATOM 1014 N N . HIS A 1 127 ? -14.636 17.902 30.156 1.00 71.62 127 HIS A N 1
ATOM 1015 C CA . HIS A 1 127 ? -14.407 19.356 30.234 1.00 71.62 127 HIS A CA 1
ATOM 1016 C C . HIS A 1 127 ? -13.101 19.821 29.565 1.00 71.62 127 HIS A C 1
ATOM 1018 O O . HIS A 1 127 ? -12.703 20.971 29.726 1.00 71.62 127 HIS A O 1
ATOM 1024 N N . HIS A 1 128 ? -12.417 18.946 28.824 1.00 78.88 128 HIS A N 1
ATOM 1025 C CA . HIS A 1 128 ? -11.162 19.293 28.161 1.00 78.88 128 HIS A CA 1
ATOM 1026 C C . HIS A 1 128 ? -11.393 19.869 26.754 1.00 78.88 128 HIS A C 1
ATOM 1028 O O . HIS A 1 128 ? -12.277 19.416 26.027 1.00 78.88 128 HIS A O 1
ATOM 1034 N N . ILE A 1 129 ? -10.546 20.816 26.337 1.00 70.50 129 ILE A N 1
ATOM 1035 C CA . ILE A 1 129 ? -10.608 21.517 25.034 1.00 70.50 129 ILE A CA 1
ATOM 1036 C C . ILE A 1 129 ? -10.541 20.537 23.846 1.00 70.50 129 ILE A C 1
ATOM 1038 O O . ILE A 1 129 ? -11.094 20.791 22.782 1.00 70.50 129 ILE A O 1
ATOM 1042 N N . LEU A 1 130 ? -9.912 19.375 24.045 1.00 72.00 130 LEU A N 1
ATOM 1043 C CA . LEU A 1 130 ? -9.750 18.328 23.029 1.00 72.00 130 LEU A CA 1
ATOM 1044 C C . LEU A 1 130 ? -10.978 17.409 22.860 1.00 72.00 130 LEU A C 1
ATOM 1046 O O . LEU A 1 130 ? -10.905 16.405 22.148 1.00 72.00 130 LEU A O 1
ATOM 1050 N N . LYS A 1 131 ? -12.097 17.692 23.539 1.00 74.25 131 LYS A N 1
ATOM 1051 C CA . LYS A 1 131 ? -13.286 16.839 23.486 1.00 74.25 131 LYS A CA 1
ATOM 1052 C C . LYS A 1 131 ? -13.928 16.888 22.102 1.00 74.25 131 LYS A C 1
ATOM 1054 O O . LYS A 1 131 ? -14.662 17.810 21.755 1.00 74.25 131 LYS A O 1
ATOM 1059 N N . LEU A 1 132 ? -13.704 15.827 21.340 1.00 73.81 132 LEU A N 1
ATOM 1060 C CA . LEU A 1 132 ? -14.390 15.596 20.078 1.00 73.81 132 LEU A CA 1
ATOM 1061 C C . LEU A 1 132 ? -15.897 15.431 20.299 1.00 73.81 132 LEU A C 1
ATOM 1063 O O . LEU A 1 132 ? -16.336 14.678 21.168 1.00 73.81 132 LEU A O 1
ATOM 1067 N N . SER A 1 133 ? -16.694 16.117 19.480 1.00 74.06 133 SER A N 1
ATOM 1068 C CA . SER A 1 133 ? -18.145 15.920 19.442 1.00 74.06 133 SER A CA 1
ATOM 1069 C C . SER A 1 133 ? -18.492 14.473 19.059 1.00 74.06 133 SER A C 1
ATOM 1071 O O . SER A 1 133 ? -17.725 13.804 18.360 1.00 74.06 133 SER A O 1
ATOM 1073 N N . LYS A 1 134 ? -19.686 14.000 19.447 1.00 71.25 134 LYS A N 1
ATOM 1074 C CA . LYS A 1 134 ? -20.205 12.665 19.089 1.00 71.25 134 LYS A CA 1
ATOM 1075 C C . LYS A 1 134 ? -20.186 12.388 17.584 1.00 71.25 134 LYS A C 1
ATOM 1077 O O . LYS A 1 134 ? -20.117 11.233 17.202 1.00 71.25 134 LYS A O 1
ATOM 1082 N N . HIS A 1 135 ? -20.235 13.411 16.734 1.00 78.81 135 HIS A N 1
ATOM 1083 C CA . HIS A 1 135 ? -20.068 13.250 15.282 1.00 78.81 135 HIS A CA 1
ATOM 1084 C C . HIS A 1 135 ? -18.700 13.725 14.783 1.00 78.81 135 HIS A C 1
ATOM 1086 O O . HIS A 1 135 ? -18.274 13.338 13.700 1.00 78.81 135 HIS A O 1
ATOM 1092 N N . GLY A 1 136 ? -17.967 14.497 15.590 1.00 82.19 136 GLY A N 1
ATOM 1093 C CA . GLY A 1 136 ? -16.651 15.033 15.238 1.00 82.19 136 GLY A CA 1
ATOM 1094 C C . GLY A 1 136 ? -15.601 13.950 14.983 1.00 82.19 136 GLY A C 1
ATOM 1095 O O . GLY A 1 136 ? -14.784 14.105 14.083 1.00 82.19 136 GLY A O 1
ATOM 1096 N N . HIS A 1 137 ? -15.655 12.823 15.701 1.00 81.75 137 HIS A N 1
ATOM 1097 C CA . HIS A 1 137 ? -14.737 11.706 15.449 1.00 81.75 137 HIS A CA 1
ATOM 1098 C C . HIS A 1 137 ? -14.956 11.064 14.070 1.00 81.75 137 HIS A C 1
ATOM 1100 O O . HIS A 1 137 ? -13.981 10.701 13.420 1.00 81.75 137 HIS A O 1
ATOM 1106 N N . ILE A 1 138 ? -16.205 10.986 13.589 1.00 85.75 138 ILE A N 1
ATOM 1107 C CA . ILE A 1 138 ? -16.529 10.466 12.252 1.00 85.75 138 ILE A CA 1
ATOM 1108 C C . ILE A 1 138 ? -15.983 11.411 11.183 1.00 85.75 138 ILE A C 1
ATOM 1110 O O . ILE A 1 138 ? -15.300 10.960 10.267 1.00 85.75 138 ILE A O 1
ATOM 1114 N N . TYR A 1 139 ? -16.215 12.721 11.329 1.00 88.31 139 TYR A N 1
ATOM 1115 C CA . TYR A 1 139 ? -15.664 13.718 10.406 1.00 88.31 139 TYR A CA 1
ATOM 1116 C C . TYR A 1 139 ? -14.137 13.664 10.347 1.00 88.31 139 TYR A C 1
ATOM 1118 O O . TYR A 1 139 ? -13.573 13.714 9.256 1.00 88.31 139 TYR A O 1
ATOM 1126 N N . ILE A 1 140 ? -13.467 13.508 11.491 1.00 88.81 140 ILE A N 1
ATOM 1127 C CA . ILE A 1 140 ? -12.008 13.368 11.526 1.00 88.81 140 ILE A CA 1
ATOM 1128 C C . ILE A 1 140 ? -11.570 12.074 10.843 1.00 88.81 140 ILE A C 1
ATOM 1130 O O . ILE A 1 140 ? -10.674 12.127 10.011 1.00 88.81 140 ILE A O 1
ATOM 1134 N N . CYS A 1 141 ? -12.243 10.948 11.092 1.00 87.75 141 CYS A N 1
ATOM 1135 C CA . CYS A 1 141 ? -11.918 9.688 10.424 1.00 87.75 141 CYS A CA 1
ATOM 1136 C C . CYS A 1 141 ? -12.035 9.791 8.898 1.00 87.75 141 CYS A C 1
ATOM 1138 O O . CYS A 1 141 ? -11.132 9.365 8.178 1.00 87.75 141 CYS A O 1
ATOM 1140 N N . VAL A 1 142 ? -13.129 10.380 8.405 1.00 90.81 142 VAL A N 1
ATOM 1141 C CA . VAL A 1 142 ? -13.347 10.597 6.967 1.00 90.81 142 VAL A CA 1
ATOM 1142 C C . VAL A 1 142 ? -12.290 11.543 6.402 1.00 90.81 142 VAL A C 1
ATOM 1144 O O . VAL A 1 142 ? -11.703 11.251 5.364 1.00 90.81 142 VAL A O 1
ATOM 1147 N N . THR A 1 143 ? -11.993 12.638 7.104 1.00 91.88 143 THR A N 1
ATOM 1148 C CA . THR A 1 143 ? -10.980 13.616 6.678 1.00 91.88 143 THR A CA 1
ATOM 1149 C C . THR A 1 143 ? -9.597 12.976 6.593 1.00 91.88 143 THR A C 1
ATOM 1151 O O . THR A 1 143 ? -8.919 13.137 5.582 1.00 91.88 143 THR A O 1
ATOM 1154 N N . THR A 1 144 ? -9.191 12.201 7.603 1.00 90.88 144 THR A N 1
ATOM 1155 C CA . THR A 1 144 ? -7.921 11.465 7.597 1.00 90.88 144 THR A CA 1
ATOM 1156 C C . THR A 1 144 ? -7.853 10.529 6.395 1.00 90.88 144 THR A C 1
ATOM 1158 O O . THR A 1 144 ? -6.896 10.593 5.633 1.00 90.88 144 THR A O 1
ATOM 1161 N N . VAL A 1 145 ? -8.886 9.721 6.146 1.00 92.19 145 VAL A N 1
ATOM 1162 C CA . VAL A 1 145 ? -8.914 8.826 4.977 1.00 92.19 145 VAL A CA 1
ATOM 1163 C C . VAL A 1 145 ? -8.760 9.614 3.672 1.00 92.19 145 VAL A C 1
ATOM 1165 O O . VAL A 1 145 ? -7.889 9.290 2.867 1.00 92.19 145 VAL A O 1
ATOM 1168 N N . VAL A 1 146 ? -9.534 10.684 3.481 1.00 93.75 146 VAL A N 1
ATOM 1169 C CA . VAL A 1 146 ? -9.471 11.507 2.262 1.00 93.75 146 VAL A CA 1
ATOM 1170 C C . VAL A 1 146 ? -8.073 12.093 2.051 1.00 93.75 146 VAL A C 1
ATOM 1172 O O . VAL A 1 146 ? -7.548 11.984 0.948 1.00 93.75 146 VAL A O 1
ATOM 1175 N N . VAL A 1 147 ? -7.445 12.656 3.087 1.00 95.00 147 VAL A N 1
ATOM 1176 C CA . VAL A 1 147 ? -6.099 13.254 2.998 1.00 95.00 147 VAL A CA 1
ATOM 1177 C C . VAL A 1 147 ? -5.041 12.223 2.591 1.00 95.00 147 VAL A C 1
ATOM 1179 O O . VAL A 1 147 ? -4.189 12.508 1.750 1.00 95.00 147 VAL A O 1
ATOM 1182 N N . PHE A 1 148 ? -5.096 11.013 3.149 1.00 93.75 148 PHE A N 1
ATOM 1183 C CA . PHE A 1 148 ? -4.139 9.960 2.801 1.00 93.75 148 PHE A CA 1
ATOM 1184 C C . PHE A 1 148 ? -4.336 9.447 1.367 1.00 93.75 148 PHE A C 1
ATOM 1186 O O . PHE A 1 148 ? -3.353 9.245 0.652 1.00 93.75 148 PHE A O 1
ATOM 1193 N N . PHE A 1 149 ? -5.581 9.287 0.907 1.00 92.06 149 PHE A N 1
ATOM 1194 C CA . PHE A 1 149 ? -5.863 8.838 -0.463 1.00 92.06 149 PHE A CA 1
ATOM 1195 C C . PHE A 1 149 ? -5.544 9.897 -1.524 1.00 92.06 149 PHE A C 1
ATOM 1197 O O . PHE A 1 149 ? -5.029 9.557 -2.595 1.00 92.06 149 PHE A O 1
ATOM 1204 N N . THR A 1 150 ? -5.804 11.176 -1.249 1.00 92.38 150 THR A N 1
ATOM 1205 C CA . THR A 1 150 ? -5.409 12.257 -2.163 1.00 92.38 150 THR A CA 1
ATOM 1206 C C . THR A 1 150 ? -3.889 12.373 -2.238 1.00 92.38 150 THR A C 1
ATOM 1208 O O . THR A 1 150 ? -3.350 12.427 -3.341 1.00 92.38 150 THR A O 1
ATOM 1211 N N . GLY A 1 151 ? -3.187 12.296 -1.101 1.00 91.81 151 GLY A N 1
ATOM 1212 C CA . GLY A 1 151 ? -1.722 12.263 -1.059 1.00 91.81 151 GLY A CA 1
ATOM 1213 C C . GLY A 1 151 ? -1.126 11.090 -1.845 1.00 91.81 151 GLY A C 1
ATOM 1214 O O . GLY A 1 151 ? -0.217 11.288 -2.651 1.00 91.81 151 GLY A O 1
ATOM 1215 N N . ALA A 1 152 ? -1.683 9.885 -1.686 1.00 91.88 152 ALA A N 1
ATOM 1216 C CA . ALA A 1 152 ? -1.279 8.704 -2.453 1.00 91.88 152 ALA A CA 1
ATOM 1217 C C . ALA A 1 152 ? -1.458 8.903 -3.966 1.00 91.88 152 ALA A C 1
ATOM 1219 O O . ALA A 1 152 ? -0.564 8.584 -4.748 1.00 91.88 152 ALA A O 1
ATOM 1220 N N . SER A 1 153 ? -2.590 9.479 -4.375 1.00 90.56 153 SER A N 1
ATOM 1221 C CA . SER A 1 153 ? -2.889 9.749 -5.786 1.00 90.56 153 SER A CA 1
ATOM 1222 C C . SER A 1 153 ? -1.911 10.763 -6.388 1.00 90.56 153 SER A C 1
ATOM 1224 O O . SER A 1 153 ? -1.398 10.541 -7.482 1.00 90.56 153 SER A O 1
ATOM 1226 N N . ILE A 1 154 ? -1.597 11.838 -5.656 1.00 91.75 154 ILE A N 1
ATOM 1227 C CA . ILE A 1 154 ? -0.599 12.838 -6.069 1.00 91.75 154 ILE A CA 1
ATOM 1228 C C . ILE A 1 154 ? 0.784 12.189 -6.206 1.00 91.75 154 ILE A C 1
ATOM 1230 O O . ILE A 1 154 ? 1.460 12.398 -7.210 1.00 91.75 154 ILE A O 1
ATOM 1234 N N . GLY A 1 155 ? 1.1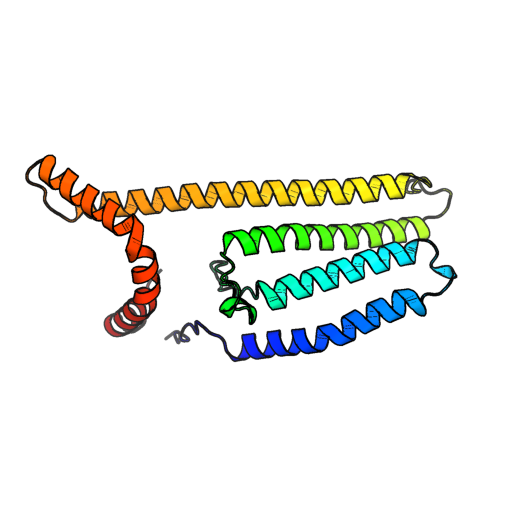87 11.360 -5.238 1.00 87.44 155 GLY A N 1
ATOM 1235 C CA . GLY A 1 155 ? 2.456 10.631 -5.293 1.00 87.44 155 GLY A CA 1
ATOM 1236 C C . GLY A 1 155 ? 2.565 9.731 -6.526 1.00 87.44 155 GLY A C 1
ATOM 1237 O O . GLY A 1 155 ? 3.584 9.749 -7.210 1.00 87.44 155 GLY A O 1
ATOM 1238 N N . ILE A 1 156 ? 1.500 9.000 -6.862 1.00 88.75 156 ILE A N 1
ATOM 1239 C CA . ILE A 1 156 ? 1.457 8.149 -8.062 1.00 88.75 156 ILE A CA 1
ATOM 1240 C C . ILE A 1 156 ? 1.570 8.984 -9.344 1.00 88.75 156 ILE A C 1
ATOM 1242 O O . ILE A 1 156 ? 2.297 8.589 -10.256 1.00 88.75 156 ILE A O 1
ATOM 1246 N N . LEU A 1 157 ? 0.881 10.127 -9.421 1.00 89.31 157 LEU A N 1
ATOM 1247 C CA . LEU A 1 157 ? 0.963 11.018 -10.582 1.00 89.31 157 LEU A CA 1
ATOM 1248 C C . LEU A 1 157 ? 2.379 11.570 -10.770 1.00 89.31 157 LEU A C 1
ATOM 1250 O O . LEU A 1 157 ? 2.885 11.523 -11.887 1.00 89.31 157 LEU A O 1
ATOM 1254 N N . ASN A 1 158 ? 3.034 12.000 -9.687 1.00 87.25 158 ASN A N 1
ATOM 1255 C CA . ASN A 1 158 ? 4.412 12.495 -9.734 1.00 87.25 158 ASN A CA 1
ATOM 1256 C C . ASN A 1 158 ? 5.400 11.396 -10.158 1.00 87.25 158 ASN A C 1
ATOM 1258 O O . ASN A 1 158 ? 6.236 11.611 -11.029 1.00 87.25 158 ASN A O 1
ATOM 1262 N N . ILE A 1 159 ? 5.254 10.177 -9.625 1.00 82.94 159 ILE A N 1
ATOM 1263 C CA . ILE A 1 159 ? 6.080 9.040 -10.058 1.00 82.94 159 ILE A CA 1
ATOM 1264 C C . ILE A 1 159 ? 5.865 8.766 -11.551 1.00 82.94 159 ILE A C 1
ATOM 1266 O O . ILE A 1 159 ? 6.820 8.498 -12.277 1.00 82.94 159 ILE A O 1
ATOM 1270 N N . ALA A 1 160 ? 4.623 8.828 -12.037 1.00 81.19 160 ALA A N 1
ATOM 1271 C CA . ALA A 1 160 ? 4.341 8.617 -13.450 1.00 81.19 160 ALA A CA 1
ATOM 1272 C C . ALA A 1 160 ? 4.999 9.688 -14.335 1.00 81.19 160 ALA A C 1
ATOM 1274 O O . ALA A 1 160 ? 5.561 9.331 -15.371 1.00 81.19 160 ALA A O 1
ATOM 1275 N N . THR A 1 161 ? 4.974 10.962 -13.933 1.00 81.69 161 THR A N 1
ATOM 1276 C CA . THR A 1 161 ? 5.615 12.052 -14.686 1.00 81.69 161 THR A CA 1
ATOM 1277 C C . THR A 1 161 ? 7.134 11.931 -14.682 1.00 81.69 161 THR A C 1
ATOM 1279 O O . THR A 1 161 ? 7.734 11.944 -15.758 1.00 81.69 161 THR A O 1
ATOM 1282 N N . ASP A 1 162 ? 7.743 11.690 -13.518 1.00 80.81 162 ASP A N 1
ATOM 1283 C CA . ASP A 1 162 ? 9.197 11.524 -13.385 1.00 80.81 162 ASP A CA 1
ATOM 1284 C C . ASP A 1 162 ? 9.705 10.363 -14.250 1.00 80.81 162 ASP A C 1
ATOM 1286 O O . ASP A 1 162 ? 10.754 10.441 -14.893 1.00 80.81 162 ASP A O 1
ATOM 1290 N N . GLN A 1 163 ? 8.933 9.275 -14.322 1.00 76.31 163 GLN A N 1
ATOM 1291 C CA . GLN A 1 163 ? 9.269 8.127 -15.162 1.00 76.31 163 GLN A CA 1
ATOM 1292 C C . GLN A 1 163 ? 9.236 8.455 -16.661 1.00 76.31 163 GLN A C 1
ATOM 1294 O O . GLN A 1 163 ? 10.056 7.925 -17.412 1.00 76.31 163 GLN A O 1
ATOM 1299 N N . GLU A 1 164 ? 8.312 9.295 -17.127 1.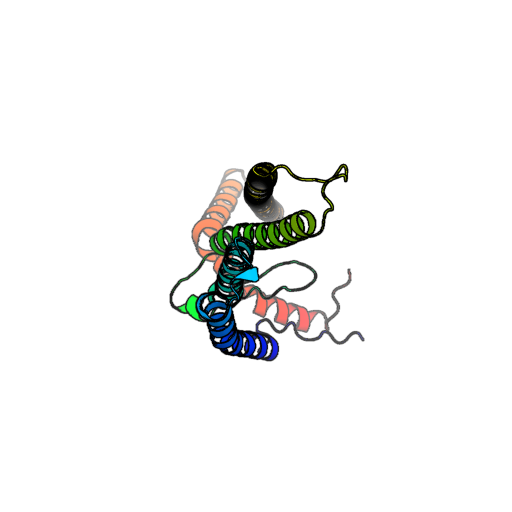00 76.12 164 GLU A N 1
ATOM 1300 C CA . GLU A 1 164 ? 8.264 9.694 -18.540 1.00 76.12 164 GLU A CA 1
ATOM 1301 C C . GLU A 1 164 ? 9.399 10.665 -18.899 1.00 76.12 164 GLU A C 1
ATOM 1303 O O . GLU A 1 164 ? 9.987 10.548 -19.978 1.00 76.12 164 GLU A O 1
ATOM 1308 N N . GLU A 1 165 ? 9.773 11.566 -17.991 1.00 77.56 165 GLU A N 1
ATOM 1309 C CA . GLU A 1 165 ? 10.934 12.446 -18.167 1.00 77.56 165 GLU A CA 1
ATOM 1310 C C . GLU A 1 165 ? 12.250 11.660 -18.189 1.00 77.56 165 GLU A C 1
ATOM 1312 O O . GLU A 1 165 ? 13.067 11.841 -19.097 1.00 77.56 165 GLU A O 1
ATOM 1317 N N . ALA A 1 166 ? 12.427 10.713 -17.265 1.00 72.94 166 ALA A N 1
ATOM 1318 C CA . ALA A 1 166 ? 13.608 9.855 -17.225 1.00 72.94 166 ALA A CA 1
ATOM 1319 C C . ALA A 1 166 ? 13.767 9.039 -18.519 1.00 72.94 166 ALA A C 1
ATOM 1321 O O . ALA A 1 166 ? 14.860 8.970 -19.087 1.00 72.94 166 ALA A O 1
ATOM 1322 N N . LYS A 1 167 ? 12.674 8.466 -19.040 1.00 73.69 167 LYS A N 1
ATOM 1323 C CA . LYS A 1 167 ? 12.688 7.755 -20.329 1.00 73.69 167 LYS A CA 1
ATOM 1324 C C . LYS A 1 167 ? 13.104 8.661 -21.484 1.00 73.69 167 LYS A C 1
ATOM 1326 O O . LYS A 1 167 ? 13.898 8.235 -22.324 1.00 73.69 167 LYS A O 1
ATOM 1331 N N . ARG A 1 168 ? 12.587 9.894 -21.533 1.00 72.00 168 ARG A N 1
ATOM 1332 C CA . ARG A 1 168 ? 12.963 10.882 -22.559 1.00 72.00 168 ARG A CA 1
ATOM 1333 C C . ARG A 1 168 ? 14.448 11.205 -22.490 1.00 72.00 168 ARG A C 1
ATOM 1335 O O . ARG A 1 168 ? 15.118 11.158 -23.516 1.00 72.00 168 ARG A O 1
ATOM 1342 N N . TRP A 1 169 ? 14.971 11.448 -21.292 1.00 73.38 169 TRP A N 1
ATOM 1343 C CA . TRP A 1 169 ? 16.386 11.750 -21.095 1.00 73.38 169 TRP A CA 1
ATOM 1344 C C . TRP A 1 169 ? 17.293 10.601 -21.554 1.00 73.38 169 TRP A C 1
ATOM 1346 O O . TRP A 1 169 ? 18.264 10.814 -22.283 1.00 73.38 169 TRP A O 1
ATOM 1356 N N . VAL A 1 170 ? 16.939 9.358 -21.205 1.00 73.00 170 VAL A N 1
ATOM 1357 C CA . VAL A 1 170 ? 17.660 8.166 -21.674 1.00 73.00 170 VAL A CA 1
ATOM 1358 C C . VAL A 1 170 ? 17.629 8.082 -23.200 1.00 73.00 170 VAL A C 1
ATOM 1360 O O . VAL A 1 170 ? 18.675 7.888 -23.821 1.00 73.00 170 VAL A O 1
ATOM 1363 N N . LEU A 1 171 ? 16.466 8.288 -23.818 1.00 72.44 171 LEU A N 1
ATOM 1364 C CA . LEU A 1 171 ? 16.314 8.249 -25.270 1.00 72.44 171 LEU A CA 1
ATOM 1365 C C . LEU A 1 171 ? 17.180 9.309 -25.967 1.00 72.44 171 LEU A C 1
ATOM 1367 O O . LEU A 1 171 ? 17.921 8.989 -26.898 1.00 72.44 171 LEU A O 1
ATOM 1371 N N . GLU A 1 172 ? 17.146 10.552 -25.487 1.00 76.75 172 GLU A N 1
ATOM 1372 C CA . GLU A 1 172 ? 17.976 11.643 -26.006 1.00 76.75 172 GLU A CA 1
ATOM 1373 C C . GLU A 1 172 ? 19.469 11.341 -25.863 1.00 76.75 172 GLU A C 1
ATOM 1375 O O . GLU A 1 172 ? 20.238 11.552 -26.805 1.00 76.75 172 GLU A O 1
ATOM 1380 N N . SER A 1 173 ? 19.883 10.794 -24.717 1.00 72.81 173 SER A N 1
ATOM 1381 C CA . SER A 1 173 ? 21.278 10.427 -24.469 1.00 72.81 173 SER A CA 1
ATOM 1382 C C . SER A 1 173 ? 21.773 9.357 -25.452 1.00 72.81 173 SER A C 1
ATOM 1384 O O . SER A 1 173 ? 22.867 9.493 -26.008 1.00 72.81 173 SER A O 1
ATOM 1386 N N . ILE A 1 174 ? 20.951 8.340 -25.741 1.00 76.25 174 ILE A N 1
ATOM 1387 C CA . ILE A 1 174 ? 21.274 7.261 -26.683 1.00 76.25 174 ILE A CA 1
ATOM 1388 C C . ILE A 1 174 ? 21.390 7.818 -28.103 1.00 76.25 174 ILE A C 1
ATOM 1390 O O . ILE A 1 174 ? 22.369 7.534 -28.799 1.00 76.25 174 ILE A O 1
ATOM 1394 N N . LEU A 1 175 ? 20.420 8.633 -28.528 1.00 72.69 175 LEU A N 1
ATOM 1395 C CA . LEU A 1 175 ? 20.408 9.231 -29.864 1.00 72.69 175 LEU A CA 1
ATOM 1396 C C . LEU A 1 175 ? 21.609 10.159 -30.068 1.00 72.69 175 LEU A C 1
ATOM 1398 O O . LEU A 1 175 ? 22.288 10.062 -31.093 1.00 72.69 175 LEU A O 1
ATOM 1402 N N . LYS A 1 176 ? 21.919 11.007 -29.081 1.00 78.38 176 LYS A N 1
ATOM 1403 C CA . LYS A 1 176 ? 23.078 11.907 -29.118 1.00 78.38 176 LYS A CA 1
ATOM 1404 C C . LYS A 1 176 ? 24.388 11.129 -29.162 1.00 78.38 176 LYS A C 1
ATOM 1406 O O . LYS A 1 176 ? 25.235 11.417 -30.002 1.00 78.38 176 LYS A O 1
ATOM 1411 N N . ASN A 1 177 ? 24.542 10.118 -28.307 1.00 76.12 177 ASN A N 1
ATOM 1412 C CA . ASN A 1 177 ? 25.743 9.288 -28.290 1.00 76.12 177 ASN A CA 1
ATOM 1413 C C . ASN A 1 177 ? 25.941 8.582 -29.641 1.00 76.12 177 ASN A C 1
ATOM 1415 O O . ASN A 1 177 ? 27.031 8.625 -30.205 1.00 76.12 177 ASN A O 1
ATOM 1419 N N . LYS A 1 178 ? 24.875 8.027 -30.236 1.00 73.44 178 LYS A N 1
ATOM 1420 C CA . LYS A 1 178 ? 24.964 7.403 -31.565 1.00 73.44 178 LYS A CA 1
ATOM 1421 C C . LYS A 1 178 ? 25.327 8.406 -32.662 1.00 73.44 178 LYS A C 1
ATOM 1423 O O . LYS A 1 178 ? 26.181 8.100 -33.488 1.00 73.44 178 LYS A O 1
ATOM 1428 N N . ALA A 1 179 ? 24.716 9.590 -32.654 1.00 73.19 179 ALA A N 1
ATOM 1429 C CA . ALA A 1 179 ? 25.008 10.645 -33.624 1.00 73.19 179 ALA A CA 1
ATOM 1430 C C . ALA A 1 179 ? 26.463 11.139 -33.534 1.00 73.19 179 ALA A C 1
ATOM 1432 O O . ALA A 1 179 ? 27.052 11.491 -34.552 1.00 73.19 179 ALA A O 1
ATOM 1433 N N . CYS A 1 180 ? 27.049 11.148 -32.332 1.00 73.50 180 CYS A N 1
ATOM 1434 C CA . CYS A 1 180 ? 28.438 11.548 -32.107 1.00 73.50 180 CYS A CA 1
ATOM 1435 C C . CYS A 1 180 ? 29.455 10.409 -32.314 1.00 73.50 180 CYS A C 1
ATOM 1437 O O . CYS A 1 180 ? 30.620 10.690 -32.580 1.00 73.50 180 CYS A O 1
ATOM 1439 N N . ALA A 1 181 ? 29.045 9.141 -32.196 1.00 72.75 181 ALA A N 1
ATOM 1440 C CA . ALA A 1 181 ? 29.939 7.983 -32.286 1.00 72.75 181 ALA A CA 1
ATOM 1441 C C . ALA A 1 181 ? 30.305 7.584 -33.725 1.00 72.75 181 ALA A C 1
ATOM 1443 O O . ALA A 1 181 ? 31.329 6.936 -33.940 1.00 72.75 181 ALA A O 1
ATOM 1444 N N . THR A 1 182 ? 29.483 7.936 -34.716 1.00 67.75 182 THR A N 1
ATOM 1445 C CA . THR A 1 182 ? 29.724 7.589 -36.124 1.00 67.75 182 THR A CA 1
ATOM 1446 C C . THR A 1 182 ? 29.870 8.830 -36.995 1.00 67.75 182 THR A C 1
ATOM 144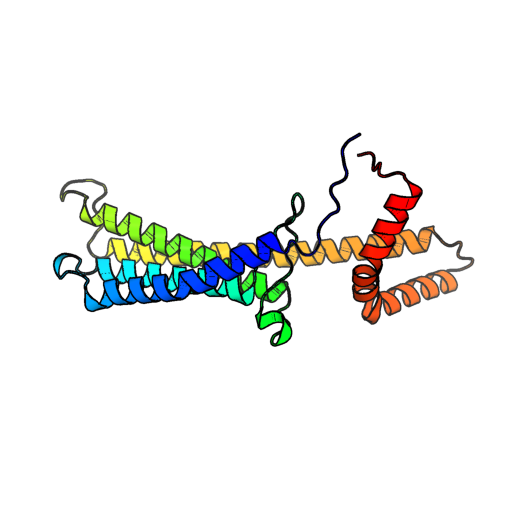8 O O . THR A 1 182 ? 29.070 9.755 -36.922 1.00 67.75 182 THR A O 1
ATOM 1451 N N . PHE A 1 183 ? 30.886 8.852 -37.861 1.00 64.06 183 PHE A N 1
ATOM 1452 C CA . PHE A 1 183 ? 31.041 9.917 -38.850 1.00 64.06 183 PHE A CA 1
ATOM 1453 C C . PHE A 1 183 ? 29.995 9.758 -39.962 1.00 64.06 183 PHE A C 1
ATOM 1455 O O . PHE A 1 183 ? 29.957 8.734 -40.648 1.00 64.06 183 PHE A O 1
ATOM 1462 N N . HIS A 1 184 ? 29.159 10.776 -40.164 1.00 66.56 184 HIS A N 1
ATOM 1463 C CA . HIS A 1 184 ? 28.100 10.772 -41.173 1.00 66.56 184 HIS A CA 1
ATOM 1464 C C . HIS A 1 184 ? 28.451 11.725 -42.320 1.00 66.56 184 HIS A C 1
ATOM 1466 O O . HIS A 1 184 ? 28.619 12.922 -42.112 1.00 66.56 184 HIS A O 1
ATOM 1472 N N . LYS A 1 185 ? 28.526 11.205 -43.553 1.00 64.62 185 LYS A N 1
ATOM 1473 C CA . LYS A 1 185 ? 28.859 12.009 -44.748 1.00 64.62 185 LYS A CA 1
ATOM 1474 C C . LYS A 1 185 ? 27.753 12.985 -45.168 1.00 64.62 185 LYS A C 1
ATOM 1476 O O . LYS A 1 185 ? 28.038 13.955 -45.859 1.00 64.62 185 LYS A O 1
ATOM 1481 N N . ASN A 1 186 ? 26.495 12.703 -44.829 1.00 69.38 186 ASN A N 1
ATOM 1482 C CA . ASN A 1 186 ? 25.326 13.469 -45.264 1.00 69.38 186 ASN A CA 1
ATOM 1483 C C . ASN A 1 186 ? 24.123 13.266 -44.322 1.00 69.38 186 ASN A C 1
ATOM 1485 O O . ASN A 1 186 ? 24.041 12.275 -43.593 1.00 69.38 186 ASN A O 1
ATOM 1489 N N . SER A 1 187 ? 23.166 14.202 -44.355 1.00 57.78 187 SER A N 1
ATOM 1490 C CA . SER A 1 187 ? 21.967 14.188 -43.497 1.00 57.78 187 SER A CA 1
ATOM 1491 C C . SER A 1 187 ? 21.097 12.938 -43.689 1.00 57.78 187 SER A C 1
ATOM 1493 O O . SER A 1 187 ? 20.497 12.458 -42.730 1.00 57.78 187 SER A O 1
ATOM 1495 N N . ALA A 1 188 ? 21.093 12.352 -44.891 1.00 61.72 188 ALA A N 1
ATOM 1496 C CA . ALA A 1 188 ? 20.408 11.094 -45.189 1.00 61.72 188 ALA A CA 1
ATOM 1497 C C . ALA A 1 188 ? 21.026 9.885 -44.455 1.00 61.72 188 ALA A C 1
ATOM 1499 O O . ALA A 1 188 ? 20.295 9.036 -43.942 1.00 61.72 188 ALA A O 1
ATOM 1500 N N . SER A 1 189 ? 22.361 9.820 -44.343 1.00 64.19 189 SER A N 1
ATOM 1501 C CA . SER A 1 189 ? 23.061 8.774 -43.580 1.00 64.19 189 SER A CA 1
ATOM 1502 C C . SER A 1 189 ? 22.800 8.892 -42.074 1.00 64.19 189 SER A C 1
ATOM 1504 O O . SER A 1 189 ? 22.581 7.877 -41.410 1.00 64.19 189 SER A O 1
ATOM 1506 N N . LEU A 1 190 ? 22.751 10.121 -41.547 1.00 65.12 190 LEU A N 1
ATOM 1507 C CA . LEU A 1 190 ? 22.394 10.389 -40.150 1.00 65.12 190 LEU A CA 1
ATOM 1508 C C . LEU A 1 190 ? 20.937 9.994 -39.853 1.00 65.12 190 LEU A C 1
ATOM 1510 O O . LEU A 1 190 ? 20.675 9.279 -38.887 1.00 65.12 190 LEU A O 1
ATOM 1514 N N . GLN A 1 191 ? 19.987 10.393 -40.707 1.00 67.44 191 GLN A N 1
ATOM 1515 C CA . GLN A 1 191 ? 18.575 10.021 -40.554 1.00 67.44 191 GLN A CA 1
ATOM 1516 C C . GLN A 1 191 ? 18.357 8.504 -40.614 1.00 67.44 191 GLN A C 1
ATOM 1518 O O . GLN A 1 191 ? 17.543 7.978 -39.856 1.00 67.44 191 GLN A O 1
ATOM 1523 N N . GLY A 1 192 ? 19.089 7.793 -41.478 1.00 69.25 192 GLY A N 1
ATOM 1524 C CA . GLY A 1 192 ? 19.048 6.332 -41.543 1.00 69.25 192 GLY A CA 1
ATOM 1525 C C . GLY A 1 192 ? 19.547 5.668 -40.256 1.00 69.25 192 GLY A C 1
ATOM 1526 O O . GLY A 1 192 ? 18.903 4.748 -39.755 1.00 69.25 192 GLY A O 1
ATOM 1527 N N . ALA A 1 193 ? 20.647 6.166 -39.682 1.00 68.25 193 ALA A N 1
ATOM 1528 C CA . ALA A 1 193 ? 21.196 5.658 -38.424 1.00 68.25 193 ALA A CA 1
ATOM 1529 C C . ALA A 1 193 ? 20.260 5.917 -37.230 1.00 68.25 193 ALA A C 1
ATOM 1531 O O . ALA A 1 193 ? 20.034 5.012 -36.428 1.00 68.25 193 ALA A O 1
ATOM 1532 N N . LEU A 1 194 ? 19.657 7.107 -37.150 1.00 67.69 194 LEU A N 1
AT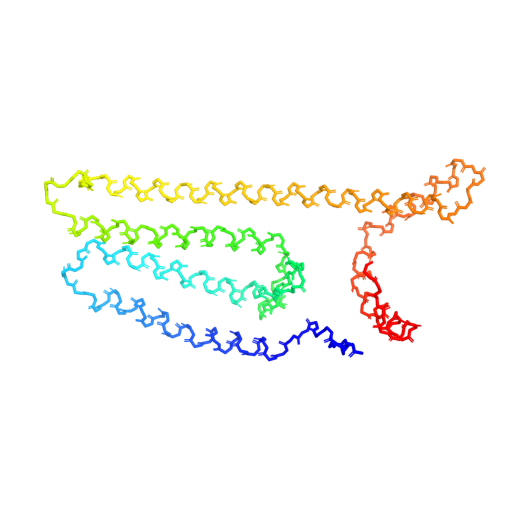OM 1533 C CA . LEU A 1 194 ? 18.689 7.444 -36.102 1.00 67.69 194 LEU A CA 1
ATOM 1534 C C . LEU A 1 194 ? 17.387 6.642 -36.241 1.00 67.69 194 LEU A C 1
ATOM 1536 O O . LEU A 1 194 ? 16.895 6.121 -35.246 1.00 67.69 194 LEU A O 1
ATOM 1540 N N . LYS A 1 195 ? 16.863 6.457 -37.463 1.00 70.56 195 LYS A N 1
ATOM 1541 C CA . LYS A 1 195 ? 15.696 5.585 -37.709 1.00 70.56 195 LYS A CA 1
ATOM 1542 C C . LYS A 1 195 ? 15.976 4.125 -37.371 1.00 70.56 195 LYS A C 1
ATOM 1544 O O . LYS A 1 195 ? 15.073 3.430 -36.921 1.00 70.56 195 LYS A O 1
ATOM 1549 N N . LYS A 1 196 ? 17.203 3.653 -37.597 1.00 74.75 196 LYS A N 1
ATOM 1550 C CA . LYS A 1 196 ? 17.613 2.300 -37.217 1.00 74.75 196 LYS A CA 1
ATOM 1551 C C . LYS A 1 196 ? 17.632 2.137 -35.697 1.00 74.75 196 LYS A C 1
ATOM 1553 O O . LYS A 1 196 ? 17.041 1.190 -35.205 1.00 74.75 196 LYS A O 1
ATOM 1558 N N . VAL A 1 197 ? 18.220 3.088 -34.968 1.00 70.56 197 VAL A N 1
ATOM 1559 C CA . VAL A 1 197 ? 18.201 3.090 -33.494 1.00 70.56 197 VAL A CA 1
ATOM 1560 C C . VAL A 1 197 ? 16.776 3.198 -32.953 1.00 70.56 197 VAL A C 1
ATOM 1562 O O . VAL A 1 197 ? 16.441 2.500 -32.009 1.00 70.56 197 VAL A O 1
ATOM 1565 N N . TRP A 1 198 ? 15.921 4.012 -33.575 1.00 67.12 198 TRP A N 1
ATOM 1566 C CA . TRP A 1 198 ? 14.507 4.108 -33.208 1.00 67.12 198 TRP A CA 1
ATOM 1567 C C . TRP A 1 198 ? 13.776 2.769 -33.358 1.00 67.12 198 TRP A C 1
ATOM 1569 O O . TRP A 1 198 ? 13.115 2.326 -32.427 1.00 67.12 198 TRP A O 1
ATOM 1579 N N . LYS A 1 199 ? 13.951 2.099 -34.506 1.00 65.12 199 LYS A N 1
ATOM 1580 C CA . LYS A 1 199 ? 13.361 0.778 -34.764 1.00 65.12 199 LYS A CA 1
ATOM 1581 C C . LYS A 1 199 ? 13.916 -0.310 -33.859 1.00 65.12 199 LYS A C 1
ATOM 1583 O O . LYS A 1 199 ? 13.178 -1.206 -33.485 1.00 65.12 199 LYS A O 1
ATOM 1588 N N . GLU A 1 200 ? 15.203 -0.242 -33.526 1.00 64.69 200 GLU A N 1
ATOM 1589 C CA . GLU A 1 200 ? 15.784 -1.146 -32.543 1.00 64.69 200 GLU A CA 1
ATOM 1590 C C . GLU A 1 200 ? 15.100 -0.907 -31.190 1.00 64.69 200 GLU A C 1
ATOM 1592 O O . GLU A 1 200 ? 14.556 -1.853 -30.651 1.00 64.69 200 GLU A O 1
ATOM 1597 N N . ILE A 1 201 ? 15.001 0.331 -30.688 1.00 62.97 201 ILE A N 1
ATOM 1598 C CA . ILE A 1 201 ? 14.419 0.666 -29.368 1.00 62.97 201 ILE A CA 1
ATOM 1599 C C . ILE A 1 201 ? 12.968 0.184 -29.161 1.00 62.97 201 ILE A C 1
ATOM 1601 O O . ILE A 1 201 ? 12.602 -0.102 -28.020 1.00 62.97 201 ILE A O 1
ATOM 1605 N N . GLU A 1 202 ? 12.162 0.073 -30.219 1.00 55.53 202 GLU A N 1
ATOM 1606 C CA . GLU A 1 202 ? 10.730 -0.258 -30.132 1.00 55.53 202 GLU A CA 1
ATOM 1607 C C . GLU A 1 202 ? 10.399 -1.740 -29.850 1.00 55.53 202 GLU A C 1
ATOM 1609 O O . GLU A 1 202 ? 9.326 -1.985 -29.301 1.00 55.53 202 GLU A O 1
ATOM 1614 N N . GLU A 1 203 ? 11.273 -2.720 -30.133 1.00 49.00 203 GLU A N 1
ATOM 1615 C CA . GLU A 1 203 ? 10.905 -4.153 -29.986 1.00 49.00 203 GLU A CA 1
ATOM 1616 C C . GLU A 1 203 ? 11.862 -5.042 -29.158 1.00 49.00 203 GLU A C 1
ATOM 1618 O O . GLU A 1 203 ? 11.373 -5.891 -28.416 1.00 49.00 203 GLU A O 1
ATOM 1623 N N . ASP A 1 204 ? 13.186 -4.838 -29.162 1.00 48.97 204 ASP A N 1
ATOM 1624 C CA . ASP A 1 204 ? 14.135 -5.857 -28.643 1.00 48.97 204 ASP A CA 1
ATOM 1625 C C . ASP A 1 204 ? 15.215 -5.428 -27.612 1.00 48.97 204 ASP A C 1
ATOM 1627 O O . ASP A 1 204 ? 15.602 -6.240 -26.767 1.00 48.97 204 ASP A O 1
ATOM 1631 N N . PRO A 1 205 ? 15.740 -4.190 -27.573 1.00 51.50 205 PRO A N 1
ATOM 1632 C CA . PRO A 1 205 ? 16.971 -3.875 -26.865 1.00 51.50 205 PRO A CA 1
ATOM 1633 C C . PRO A 1 205 ? 16.745 -3.567 -25.395 1.00 51.50 205 PRO A C 1
ATOM 1635 O O . PRO A 1 205 ? 17.700 -3.659 -24.642 1.00 51.50 205 PRO A O 1
ATOM 1638 N N . LEU A 1 206 ? 15.530 -3.235 -24.945 1.00 46.06 206 LEU A N 1
ATOM 1639 C CA . LEU A 1 206 ? 15.270 -3.102 -23.508 1.00 46.06 206 LEU A CA 1
ATOM 1640 C C . LEU A 1 206 ? 15.299 -4.479 -22.827 1.00 46.06 206 LEU A C 1
ATOM 1642 O O . LEU A 1 206 ? 15.888 -4.617 -21.761 1.00 46.06 206 LEU A O 1
ATOM 1646 N N . ARG A 1 207 ? 14.745 -5.507 -23.485 1.00 44.06 207 ARG A N 1
ATOM 1647 C CA . ARG A 1 207 ? 14.868 -6.908 -23.054 1.00 44.06 207 ARG A CA 1
ATOM 1648 C C . ARG A 1 207 ? 16.296 -7.409 -23.212 1.00 44.06 207 ARG A C 1
ATOM 1650 O O . ARG A 1 207 ? 16.890 -7.821 -22.229 1.00 44.06 207 ARG A O 1
ATOM 1657 N N . ALA A 1 208 ? 16.899 -7.248 -24.390 1.00 47.97 208 ALA A N 1
ATOM 1658 C CA . ALA A 1 208 ? 18.263 -7.714 -24.626 1.00 47.97 208 ALA A CA 1
ATOM 1659 C C . ALA A 1 208 ? 19.317 -6.972 -23.783 1.00 47.97 208 ALA A C 1
ATOM 1661 O O . ALA A 1 208 ? 20.326 -7.566 -23.424 1.00 47.97 208 ALA A O 1
ATOM 1662 N N . ALA A 1 209 ? 19.116 -5.696 -23.429 1.00 48.09 209 ALA A N 1
ATOM 1663 C CA . ALA A 1 209 ? 20.016 -4.972 -22.529 1.00 48.09 209 ALA A CA 1
ATOM 1664 C C . ALA A 1 209 ? 19.852 -5.413 -21.074 1.00 48.09 209 ALA A C 1
ATOM 1666 O O . ALA A 1 209 ? 20.861 -5.490 -20.379 1.00 48.09 209 ALA A O 1
ATOM 1667 N N . VAL A 1 210 ? 18.629 -5.723 -20.629 1.00 44.81 210 VAL A N 1
ATOM 1668 C CA . VAL A 1 210 ? 18.370 -6.312 -19.305 1.00 44.81 210 VAL A CA 1
ATOM 1669 C C . VAL A 1 210 ? 18.953 -7.726 -19.226 1.00 44.81 210 VAL A C 1
ATOM 1671 O O . VAL A 1 210 ? 19.640 -8.041 -18.257 1.00 44.81 210 VAL A O 1
ATOM 1674 N N . ASP A 1 211 ? 18.801 -8.526 -20.280 1.00 44.38 211 ASP A N 1
ATOM 1675 C CA . ASP A 1 211 ? 19.314 -9.898 -20.353 1.00 44.38 211 ASP A CA 1
ATOM 1676 C C . ASP A 1 211 ? 20.843 -9.951 -20.545 1.00 44.38 211 ASP A C 1
ATOM 1678 O O . ASP A 1 211 ? 21.503 -10.874 -20.069 1.00 44.38 211 ASP A O 1
ATOM 1682 N N . ALA A 1 212 ? 21.443 -8.947 -21.199 1.00 41.34 212 ALA A N 1
ATOM 1683 C CA . ALA A 1 212 ? 22.893 -8.853 -21.406 1.00 41.34 212 ALA A CA 1
ATOM 1684 C C . ALA A 1 212 ? 23.636 -8.099 -20.290 1.00 41.34 212 ALA A C 1
ATOM 1686 O O . ALA A 1 212 ? 24.871 -8.133 -20.243 1.00 41.34 212 ALA A O 1
ATOM 1687 N N . PHE A 1 213 ? 22.925 -7.407 -19.394 1.00 44.22 213 PHE A N 1
ATOM 1688 C CA . PHE A 1 213 ? 23.524 -6.675 -18.274 1.00 44.22 213 PHE A CA 1
ATOM 1689 C C . PHE A 1 213 ? 24.400 -7.561 -17.362 1.00 44.22 213 PHE A C 1
ATOM 1691 O O . PHE A 1 213 ? 25.527 -7.149 -17.072 1.00 44.22 213 PHE A O 1
ATOM 1698 N N . PRO A 1 214 ? 23.991 -8.793 -16.986 1.00 43.09 214 PRO A N 1
ATOM 1699 C CA . PRO A 1 214 ? 24.797 -9.674 -16.137 1.00 43.09 214 PRO A CA 1
ATOM 1700 C C . PRO A 1 214 ? 26.126 -10.078 -16.787 1.00 43.09 214 PRO A C 1
ATOM 1702 O O . PRO A 1 214 ? 27.174 -10.067 -16.142 1.00 43.09 214 PRO A O 1
ATOM 1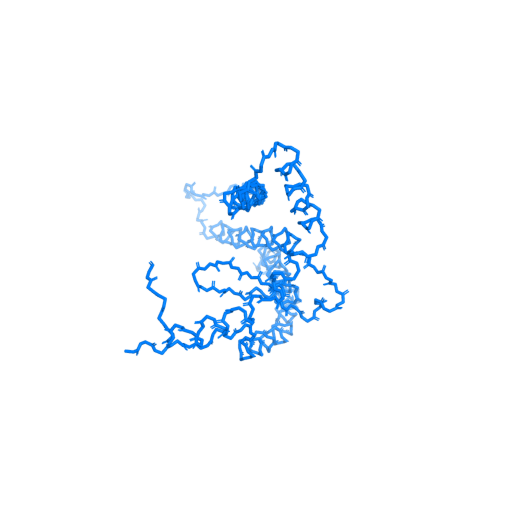705 N N . GLU A 1 215 ? 26.114 -10.388 -18.085 1.00 51.25 215 GLU A N 1
ATOM 1706 C CA . GLU A 1 215 ? 27.318 -10.799 -18.819 1.00 51.25 215 GLU A CA 1
ATOM 1707 C C . GLU A 1 215 ? 28.281 -9.628 -19.045 1.00 51.25 215 GLU A C 1
ATOM 1709 O O . GLU A 1 215 ? 29.502 -9.783 -18.941 1.00 51.25 215 GLU A O 1
ATOM 1714 N N . ARG A 1 216 ? 27.751 -8.419 -19.267 1.00 49.75 216 ARG A N 1
ATOM 1715 C CA . ARG A 1 216 ? 28.571 -7.202 -19.357 1.00 49.75 216 ARG A CA 1
ATOM 1716 C C . ARG A 1 216 ? 29.194 -6.827 -18.014 1.00 49.75 216 ARG A C 1
ATOM 1718 O O . ARG A 1 216 ? 30.341 -6.383 -17.993 1.00 49.75 216 ARG A O 1
ATOM 1725 N N . LEU A 1 217 ? 28.482 -7.047 -16.911 1.00 49.25 217 LEU A N 1
ATOM 1726 C CA . LEU A 1 217 ? 28.996 -6.812 -15.564 1.00 49.25 217 LEU A CA 1
ATOM 1727 C C . LEU A 1 217 ? 30.136 -7.789 -15.231 1.00 49.25 217 LEU A C 1
ATOM 1729 O O . LEU A 1 217 ? 31.219 -7.347 -14.848 1.00 49.25 217 LEU A O 1
ATOM 1733 N N . LYS A 1 218 ? 29.960 -9.090 -15.507 1.00 52.19 218 LYS A N 1
ATOM 1734 C CA . LYS A 1 218 ? 31.019 -10.110 -15.355 1.00 52.19 218 LYS A CA 1
ATOM 1735 C C . LYS A 1 218 ? 32.243 -9.822 -16.224 1.00 52.19 218 LYS A C 1
ATOM 1737 O O . LYS A 1 218 ? 33.380 -9.981 -15.778 1.00 52.19 218 LYS A O 1
ATOM 1742 N N . ALA A 1 219 ? 32.032 -9.370 -17.460 1.00 52.88 219 ALA A N 1
ATOM 1743 C CA . ALA A 1 219 ? 33.124 -8.986 -18.348 1.00 52.88 219 ALA A CA 1
ATOM 1744 C C . ALA A 1 219 ? 33.892 -7.758 -17.825 1.00 52.88 219 ALA A C 1
ATOM 1746 O O . ALA A 1 219 ? 35.121 -7.755 -17.872 1.00 52.88 219 ALA A O 1
ATOM 1747 N N . CYS A 1 220 ? 33.201 -6.754 -17.275 1.00 46.50 220 CYS A N 1
ATOM 1748 C CA . CYS A 1 220 ? 33.835 -5.590 -16.647 1.00 46.50 220 CYS A CA 1
ATOM 1749 C C . CYS A 1 220 ? 34.618 -5.953 -15.375 1.00 46.50 220 CYS A C 1
ATOM 1751 O O . CYS A 1 220 ? 35.743 -5.480 -15.211 1.00 46.50 220 CYS A O 1
ATOM 1753 N N . ILE A 1 221 ? 34.078 -6.827 -14.519 1.00 50.50 221 ILE A N 1
ATOM 1754 C CA . ILE A 1 221 ? 34.756 -7.321 -13.305 1.00 50.50 221 ILE A CA 1
ATOM 1755 C C . ILE A 1 221 ? 36.062 -8.042 -13.672 1.00 50.50 221 ILE A C 1
ATOM 1757 O O . ILE A 1 221 ? 37.106 -7.795 -13.067 1.00 50.50 221 ILE A O 1
ATOM 1761 N N . ARG A 1 222 ? 36.032 -8.854 -14.736 1.00 53.59 222 ARG A N 1
ATOM 1762 C CA . ARG A 1 222 ? 37.192 -9.605 -15.238 1.00 53.59 222 ARG A CA 1
ATOM 1763 C C . ARG A 1 222 ? 38.273 -8.728 -15.882 1.00 53.59 222 ARG A C 1
ATOM 1765 O O . ARG A 1 222 ? 39.438 -9.107 -15.861 1.00 53.59 222 ARG A O 1
ATOM 1772 N N . VAL A 1 223 ? 37.908 -7.582 -16.461 1.00 56.28 223 VAL A N 1
ATOM 1773 C CA . VAL A 1 223 ? 38.851 -6.694 -17.172 1.00 56.28 223 VAL A CA 1
ATOM 1774 C C . VAL A 1 223 ? 39.443 -5.607 -16.262 1.00 56.28 223 VAL A C 1
ATOM 1776 O O . VAL A 1 223 ? 40.580 -5.204 -16.485 1.00 56.28 223 VAL A O 1
ATOM 1779 N N . LYS A 1 224 ? 38.723 -5.144 -15.227 1.00 51.59 224 LYS A N 1
ATOM 1780 C CA . LYS A 1 224 ? 39.184 -4.066 -14.322 1.00 51.59 224 LYS A CA 1
ATOM 1781 C C . LYS A 1 224 ? 39.708 -4.527 -12.956 1.00 51.59 224 LYS A C 1
ATOM 1783 O O . LYS A 1 224 ? 40.022 -3.683 -12.122 1.00 51.59 224 LYS A O 1
ATOM 1788 N N . GLY A 1 225 ? 39.789 -5.832 -12.695 1.00 52.69 225 GLY A N 1
ATOM 1789 C CA . GLY A 1 225 ? 40.268 -6.338 -11.401 1.00 52.69 225 GLY A CA 1
ATOM 1790 C C . GLY A 1 225 ? 39.419 -5.876 -10.208 1.00 52.69 225 GLY A C 1
ATOM 1791 O O . GLY A 1 225 ? 39.945 -5.719 -9.112 1.00 52.69 225 GLY A O 1
ATOM 1792 N N . GLY A 1 226 ? 38.122 -5.623 -10.423 1.00 48.12 226 GLY A N 1
ATOM 1793 C CA . GLY A 1 226 ? 37.188 -5.258 -9.353 1.00 48.12 226 GLY A CA 1
ATOM 1794 C C . GLY A 1 226 ? 37.295 -3.826 -8.811 1.00 48.12 226 GLY A C 1
ATOM 1795 O O . GLY A 1 226 ? 36.809 -3.579 -7.714 1.00 48.12 226 GLY A O 1
ATOM 1796 N N . HIS A 1 227 ? 37.897 -2.868 -9.530 1.00 42.16 227 HIS A N 1
ATOM 1797 C CA . HIS A 1 227 ? 37.883 -1.462 -9.101 1.00 42.16 227 HIS A CA 1
ATOM 1798 C C . HIS A 1 227 ? 37.026 -0.580 -10.017 1.00 42.16 227 HIS A C 1
ATOM 1800 O O . HIS A 1 227 ? 37.348 -0.348 -11.187 1.00 42.16 227 HIS A O 1
ATOM 1806 N N . PHE A 1 228 ? 35.923 -0.081 -9.461 1.00 43.97 228 PHE A N 1
ATOM 1807 C CA . PHE A 1 228 ? 35.136 1.013 -10.017 1.00 43.97 228 PHE A CA 1
ATOM 1808 C C . PHE A 1 228 ? 35.441 2.246 -9.157 1.00 43.97 228 PHE A C 1
ATOM 1810 O O . PHE A 1 228 ? 34.980 2.327 -8.025 1.00 43.97 228 PHE A O 1
ATOM 1817 N N . GLU A 1 229 ? 36.294 3.150 -9.645 1.00 36.16 229 GLU A N 1
ATOM 1818 C CA . GLU A 1 229 ? 36.467 4.465 -9.013 1.00 36.16 229 GLU A CA 1
ATOM 1819 C C . GLU A 1 229 ? 35.199 5.315 -9.200 1.00 36.16 229 GLU A C 1
ATOM 1821 O O . GLU A 1 229 ? 34.518 5.182 -10.221 1.00 36.16 229 GLU A O 1
ATOM 1826 N N . ASN A 1 230 ? 34.930 6.129 -8.170 1.00 33.75 230 ASN A N 1
ATOM 1827 C CA . ASN A 1 230 ? 33.727 6.925 -7.875 1.00 33.75 230 ASN A CA 1
ATOM 1828 C C . ASN A 1 230 ? 33.057 7.646 -9.052 1.00 33.75 230 ASN A C 1
ATOM 1830 O O . ASN A 1 230 ? 33.766 8.330 -9.825 1.00 33.75 230 ASN A O 1
#

Foldseek 3Di:
DPPPPPPPPCPPVVLVVLVVVLVVVVVVLVVQLVCLPPVDDPVCPCLSVLVNQLSVLVNQLSCLCRAFAVFDQDPPDRDGHRPHPCCVVDVQDPLNSLVVNLLSVLSNVLSVVLSVLVVCQVVDDPPDPSNADPCRSVVVSVVSNVVSNVVSVVVSVVVVVVVVVVVVVVLVVVLVCQLVVDDDPDPVSSVVSSVVVVVCVPPPVVPVVVVCVVVVVVVCCVPPVNDDDD

pLDDT: mean 73.15, std 16.05, range [33.75, 95.0]